Protein AF-A0A7N0U271-F1 (afdb_monomer_lite)

Radius of gyration: 27.3 Å; chains: 1; bounding box: 65×66×62 Å

Foldseek 3Di:
DPPVVVVVVVVVVVVVVVVVVVVCVVCVVVVPPPDDPDDDDDDDDDDDDDDDDDDDDDPDDPPPPPDPPPCLVPPQDLDLPDDAPDPCLVSRVQQNDKDFPDDPPDDDDDFWKGKIWGAGPNVRDIDMDIDQKDADVVQKDADPPPDDPVVCPPDDPVRHDIDGDPPRIDIGGGDPPPPPPPDD

InterPro domains:
  IPR007657 Glycosyltransferase 61 [PTHR48437] (6-182)

Secondary structure (DSSP, 8-state):
--HHHHHHHHHHHHHHHHHHHHHHHH-GGGSTTS-----------------------------PPPPP--GGGSPPP--TTPPTTSHHIIIIIT--EEEESS----SSTT-S-EEEEEEETTTTEEEEEEESEEE-GGGEE---S---HHHHTT--GGGTSPEE-TTSEEE-------------

pLDDT: mean 73.82, std 20.16, range [33.22, 96.56]

Organism: Kalanchoe fedtschenkoi (NCBI:txid63787)

Sequence (184 aa):
MKLSMLKIVVALLALNFISCFVYLSSHPDFHLFRHDRRLTADKQSPPETRRNSTPEVYIQHHVLKPWPILPSYLPWSQNPNVSLGTCEAYFGNGFTRRIDLLKSRGKGSGSGGWFMCHYSDTLRSSICEGGRVRMWPEKISMSSGGEKLREVIGRGEEVELPDFEPGAFDVDGGGEFKNNKLRS

Structure (mmCIF, N/CA/C/O backbone):
data_AF-A0A7N0U271-F1
#
_entry.id   AF-A0A7N0U271-F1
#
loop_
_atom_site.group_PDB
_atom_site.id
_atom_site.type_symbol
_atom_site.label_atom_id
_atom_site.label_alt_id
_atom_site.label_comp_id
_atom_site.label_asym_id
_atom_site.label_entity_id
_atom_site.label_seq_id
_atom_site.pdbx_PDB_ins_code
_atom_site.Cartn_x
_atom_site.Cartn_y
_atom_site.Cartn_z
_atom_site.occupancy
_atom_site.B_iso_or_equiv
_atom_site.auth_seq_id
_atom_site.auth_comp_id
_atom_site.auth_asym_id
_atom_site.auth_atom_id
_atom_site.pdbx_PDB_model_num
ATOM 1 N N . MET A 1 1 ? 14.169 44.755 -2.424 1.00 58.66 1 MET A N 1
ATOM 2 C CA . MET A 1 1 ? 14.493 44.190 -1.092 1.00 58.66 1 MET A CA 1
ATOM 3 C C . MET A 1 1 ? 15.582 45.058 -0.471 1.00 58.66 1 MET A C 1
ATOM 5 O O . MET A 1 1 ? 16.579 45.286 -1.143 1.00 58.66 1 MET A O 1
ATOM 9 N N . LYS A 1 2 ? 15.377 45.640 0.721 1.00 78.25 2 LYS A N 1
ATOM 10 C CA . LYS A 1 2 ? 16.355 46.570 1.327 1.00 78.25 2 LYS A CA 1
ATOM 11 C C . LYS A 1 2 ? 17.704 45.854 1.495 1.00 78.25 2 LYS A C 1
ATOM 13 O O . LYS A 1 2 ? 17.723 44.717 1.956 1.00 78.25 2 LYS A O 1
ATOM 18 N N . LEU A 1 3 ? 18.812 46.505 1.134 1.00 73.56 3 LEU A N 1
ATOM 19 C CA . LEU A 1 3 ? 20.171 45.935 1.168 1.00 73.56 3 LEU A CA 1
ATOM 20 C C . LEU A 1 3 ? 20.543 45.361 2.556 1.00 73.56 3 LEU A C 1
ATOM 22 O O . LEU A 1 3 ? 21.339 44.434 2.657 1.00 73.56 3 LEU A O 1
ATOM 26 N N . SER A 1 4 ? 19.919 45.873 3.622 1.00 78.50 4 SER A N 1
ATOM 27 C CA . SER A 1 4 ? 20.008 45.350 4.991 1.00 78.50 4 SER A CA 1
ATOM 28 C C . SER A 1 4 ? 19.386 43.960 5.161 1.00 78.50 4 SER A C 1
ATOM 30 O O . SER A 1 4 ? 19.980 43.110 5.813 1.00 78.50 4 SER A O 1
ATOM 32 N N . MET A 1 5 ? 18.238 43.690 4.536 1.00 82.94 5 MET A N 1
ATOM 33 C CA . MET A 1 5 ? 17.581 42.380 4.594 1.00 82.94 5 MET A CA 1
ATOM 34 C C . MET A 1 5 ? 18.383 41.319 3.843 1.00 82.94 5 MET A C 1
ATOM 36 O O . MET A 1 5 ? 18.498 40.196 4.316 1.00 82.94 5 MET A O 1
ATOM 40 N N . LEU A 1 6 ? 18.995 41.683 2.709 1.00 90.25 6 LEU A N 1
ATOM 41 C CA . LEU A 1 6 ? 19.870 40.769 1.971 1.00 90.25 6 LEU A CA 1
ATOM 42 C C . LEU A 1 6 ? 21.084 40.361 2.818 1.00 90.25 6 LEU A C 1
ATOM 44 O O . LEU A 1 6 ? 21.410 39.182 2.881 1.00 90.25 6 LEU A O 1
ATOM 48 N N . LYS A 1 7 ? 21.708 41.312 3.528 1.00 90.69 7 LYS A N 1
ATOM 49 C CA . LYS A 1 7 ? 22.821 41.028 4.450 1.00 90.69 7 LYS A CA 1
ATOM 50 C C . LYS A 1 7 ? 22.407 40.091 5.586 1.00 90.69 7 LYS A C 1
ATOM 52 O O . LYS A 1 7 ? 23.162 39.183 5.909 1.00 90.69 7 LYS A O 1
ATOM 57 N N . ILE A 1 8 ? 21.211 40.279 6.151 1.00 93.56 8 ILE A N 1
ATOM 58 C CA . ILE A 1 8 ? 20.677 39.405 7.208 1.00 93.56 8 ILE A CA 1
ATOM 59 C C . ILE A 1 8 ? 20.450 37.989 6.671 1.00 93.56 8 ILE A C 1
ATOM 61 O O . ILE A 1 8 ? 20.902 37.028 7.283 1.00 93.56 8 ILE A O 1
ATOM 65 N N . VAL A 1 9 ? 19.811 37.846 5.507 1.00 93.81 9 VAL A N 1
ATOM 66 C CA . VAL A 1 9 ? 19.563 36.531 4.895 1.00 93.81 9 VAL A CA 1
ATOM 67 C C . VAL A 1 9 ? 20.875 35.817 4.562 1.00 93.81 9 VAL A C 1
ATOM 69 O O . VAL A 1 9 ? 21.016 34.636 4.861 1.00 93.81 9 VAL A O 1
ATOM 72 N N . VAL A 1 10 ? 21.862 36.529 4.009 1.00 94.88 10 VAL A N 1
ATOM 73 C CA . VAL A 1 10 ? 23.190 35.964 3.712 1.00 94.88 10 VAL A CA 1
ATOM 74 C C . VAL A 1 10 ? 23.921 35.555 4.992 1.00 94.88 10 VAL A C 1
ATOM 76 O O . VAL A 1 10 ? 24.510 34.478 5.031 1.00 94.88 10 VAL A O 1
ATOM 79 N N . ALA A 1 11 ? 23.846 36.360 6.056 1.00 94.62 11 ALA A N 1
ATOM 80 C CA . ALA A 1 11 ? 24.441 36.020 7.346 1.00 94.62 11 ALA A CA 1
ATOM 81 C C . ALA A 1 11 ? 23.794 34.768 7.962 1.00 94.62 11 ALA A C 1
ATOM 83 O O . ALA A 1 11 ? 24.501 33.879 8.427 1.00 94.62 11 ALA A O 1
ATOM 84 N N . LEU A 1 12 ? 22.463 34.658 7.911 1.00 94.38 12 LEU A N 1
ATOM 85 C CA . LEU A 1 12 ? 21.739 33.479 8.391 1.00 94.38 12 LEU A CA 1
ATOM 86 C C . LEU A 1 12 ? 22.072 32.230 7.570 1.00 94.38 12 LEU A C 1
ATOM 88 O O . LEU A 1 12 ? 22.248 31.155 8.141 1.00 94.38 12 LEU A O 1
ATOM 92 N N . LEU A 1 13 ? 22.196 32.362 6.247 1.00 95.81 13 LEU A N 1
ATOM 93 C CA . LEU A 1 13 ? 22.600 31.264 5.373 1.00 95.81 13 LEU A CA 1
ATOM 94 C C . LEU A 1 13 ? 24.019 30.791 5.723 1.00 95.81 13 LEU A C 1
ATOM 96 O O . LEU A 1 13 ? 24.233 29.599 5.926 1.00 95.81 13 LEU A O 1
ATOM 100 N N . ALA A 1 14 ? 24.967 31.720 5.868 1.00 95.50 14 ALA A N 1
ATOM 101 C CA . ALA A 1 14 ? 26.347 31.408 6.233 1.00 95.50 14 ALA A CA 1
ATOM 102 C C . ALA A 1 14 ? 26.442 30.725 7.607 1.00 95.50 14 ALA A C 1
ATOM 104 O O . ALA A 1 14 ? 27.135 29.720 7.739 1.00 95.50 14 ALA A O 1
ATOM 105 N N . LEU A 1 15 ? 25.703 31.209 8.611 1.00 95.44 15 LEU A N 1
ATOM 106 C CA . LEU A 1 15 ? 25.662 30.593 9.941 1.00 95.44 15 LEU A CA 1
ATOM 107 C C . LEU A 1 15 ? 25.084 29.170 9.909 1.00 95.44 15 LEU A C 1
ATOM 109 O O . LEU A 1 15 ? 25.628 28.287 10.569 1.00 95.44 15 LEU A O 1
ATOM 113 N N . ASN A 1 16 ? 24.042 28.920 9.109 1.00 90.00 16 ASN A N 1
ATOM 114 C CA . ASN A 1 16 ? 23.502 27.570 8.917 1.00 90.00 16 ASN A CA 1
ATOM 115 C C . ASN A 1 16 ? 24.512 26.638 8.229 1.00 90.00 16 ASN A C 1
ATOM 117 O O . ASN A 1 16 ? 24.672 25.497 8.658 1.00 90.00 16 ASN A O 1
ATOM 121 N N . PHE A 1 17 ? 25.237 27.119 7.213 1.00 95.06 17 PHE A N 1
ATOM 122 C CA . PHE A 1 17 ? 26.296 26.339 6.562 1.00 95.06 17 PHE A CA 1
ATOM 123 C C . PHE A 1 17 ? 27.443 26.009 7.515 1.00 95.06 17 PHE A C 1
ATOM 125 O O . PHE A 1 17 ? 27.892 24.868 7.544 1.00 95.06 17 PHE A O 1
ATOM 132 N N . ILE A 1 18 ? 27.890 26.977 8.320 1.00 94.62 18 ILE A N 1
ATOM 133 C CA . ILE A 1 18 ? 28.943 26.761 9.320 1.00 94.62 18 ILE A CA 1
ATOM 134 C C . ILE A 1 18 ? 28.472 25.754 10.373 1.00 94.62 18 ILE A C 1
ATOM 136 O O . ILE A 1 18 ? 29.201 24.819 10.690 1.00 94.62 18 ILE A O 1
ATOM 140 N N . SER A 1 19 ? 27.243 25.898 10.878 1.00 89.88 19 SER A N 1
ATOM 141 C CA . SER A 1 19 ? 26.662 24.956 11.840 1.00 89.88 19 SER A CA 1
ATOM 142 C C . SER A 1 19 ? 26.579 23.535 11.269 1.00 89.88 19 SER A C 1
ATOM 144 O O . SER A 1 19 ? 26.990 22.584 11.932 1.00 89.88 19 SER A O 1
ATOM 146 N N . CYS A 1 20 ? 26.138 23.393 10.016 1.00 86.94 20 CYS A N 1
ATOM 147 C CA . CYS A 1 20 ? 26.079 22.109 9.321 1.00 86.94 20 CYS A CA 1
ATOM 148 C C . CYS A 1 20 ? 27.477 21.510 9.097 1.00 86.94 20 CYS A C 1
ATOM 150 O O . CYS A 1 20 ? 27.682 20.323 9.341 1.00 86.94 20 CYS A O 1
ATOM 152 N N . PHE A 1 21 ? 28.456 22.332 8.703 1.00 89.56 21 PHE A N 1
ATOM 153 C CA . PHE A 1 21 ? 29.841 21.906 8.509 1.00 89.56 21 PHE A CA 1
ATOM 154 C C . PHE A 1 21 ? 30.459 21.383 9.808 1.00 89.56 21 PHE A C 1
ATOM 156 O O . PHE A 1 21 ? 31.013 20.289 9.809 1.00 89.56 21 PHE A O 1
ATOM 163 N N . VAL A 1 22 ? 30.297 22.110 10.921 1.00 87.31 22 VAL A N 1
ATOM 164 C CA . VAL A 1 22 ? 30.782 21.684 12.245 1.00 87.31 22 VAL A CA 1
ATOM 165 C C . VAL A 1 22 ? 30.107 20.386 12.692 1.00 87.31 22 VAL A C 1
ATOM 167 O O . VAL A 1 22 ? 30.775 19.491 13.212 1.00 87.31 22 VAL A O 1
ATOM 170 N N . TYR A 1 23 ? 28.797 20.255 12.474 1.00 85.12 23 TYR A N 1
ATOM 171 C CA . TYR A 1 23 ? 28.057 19.035 12.793 1.00 85.12 23 TYR A CA 1
ATOM 172 C C . TYR A 1 23 ? 28.588 17.818 12.019 1.00 85.12 23 TYR A C 1
ATOM 174 O O . TYR A 1 23 ? 28.896 16.795 12.634 1.00 85.12 23 TYR A O 1
ATOM 182 N N . LEU A 1 24 ? 28.768 17.955 10.700 1.00 78.56 24 LEU A N 1
ATOM 183 C CA . LEU A 1 24 ? 29.293 16.908 9.816 1.00 78.56 24 LEU A CA 1
ATOM 184 C C . LEU A 1 24 ? 30.757 16.564 10.117 1.00 78.56 24 LEU A C 1
ATOM 186 O O . LEU A 1 24 ? 31.117 15.391 10.114 1.00 78.56 24 LEU A O 1
ATOM 190 N N . SER A 1 25 ? 31.604 17.550 10.428 1.00 76.44 25 SER A N 1
ATOM 191 C CA . SER A 1 25 ? 33.005 17.294 10.791 1.00 76.44 25 SER A CA 1
ATOM 192 C C . SER A 1 25 ? 33.158 16.626 12.160 1.00 76.44 25 SER A C 1
ATOM 194 O O . SER A 1 25 ? 34.140 15.928 12.389 1.00 76.44 25 SER A O 1
ATOM 196 N N . SER A 1 26 ? 32.199 16.836 13.068 1.00 76.31 26 SER A N 1
ATOM 197 C CA . SER A 1 26 ? 32.212 16.243 14.415 1.00 76.31 26 SER A CA 1
ATOM 198 C C . SER A 1 26 ? 31.606 14.833 14.452 1.00 76.31 26 SER A C 1
ATOM 200 O O . SER A 1 26 ? 31.770 14.134 15.446 1.00 76.31 26 SER A O 1
ATOM 202 N N . HIS A 1 27 ? 30.928 14.412 13.377 1.00 63.31 27 HIS A N 1
ATOM 203 C CA . HIS A 1 27 ? 30.350 13.075 13.205 1.00 63.31 27 HIS A CA 1
ATOM 204 C C . HIS A 1 27 ? 30.900 12.429 11.918 1.00 63.31 27 HIS A C 1
ATOM 206 O O . HIS A 1 27 ? 30.175 12.303 10.925 1.00 63.31 27 HIS A O 1
ATOM 212 N N . PRO A 1 28 ? 32.182 12.011 11.902 1.00 57.50 28 PRO A N 1
ATOM 213 C CA . PRO A 1 28 ? 32.815 11.407 10.726 1.00 57.50 28 PRO A CA 1
ATOM 214 C C . PRO A 1 28 ? 32.183 10.065 10.304 1.00 57.50 28 PRO A C 1
ATOM 216 O O . PRO A 1 28 ? 32.433 9.592 9.193 1.00 57.50 28 PRO A O 1
ATOM 219 N N . ASP A 1 29 ? 31.308 9.485 11.131 1.00 56.22 29 ASP A N 1
ATOM 220 C CA . ASP A 1 29 ? 30.628 8.209 10.873 1.00 56.22 29 ASP A CA 1
ATOM 221 C C . ASP A 1 29 ? 29.676 8.237 9.661 1.00 56.22 29 ASP A C 1
ATOM 223 O O . ASP A 1 29 ? 29.281 7.185 9.160 1.00 56.22 29 ASP A O 1
ATOM 227 N N . PHE A 1 30 ? 29.357 9.414 9.106 1.00 48.81 30 PHE A N 1
ATOM 228 C CA . PHE A 1 30 ? 28.595 9.514 7.853 1.00 48.81 30 PHE A CA 1
ATOM 229 C C . PHE A 1 30 ? 29.418 9.218 6.585 1.00 48.81 30 PHE A C 1
ATOM 231 O O . PHE A 1 30 ? 28.835 8.969 5.527 1.00 48.81 30 PHE A O 1
ATOM 238 N N . HIS A 1 31 ? 30.755 9.199 6.659 1.00 49.28 31 HIS A N 1
ATOM 239 C CA . HIS A 1 31 ? 31.618 8.933 5.498 1.00 49.28 31 HIS A CA 1
ATOM 240 C C . HIS A 1 31 ? 32.084 7.475 5.363 1.00 49.28 31 HIS A C 1
ATOM 242 O O . HIS A 1 31 ? 32.592 7.109 4.301 1.00 49.28 31 HIS A O 1
ATOM 248 N N . LEU A 1 32 ? 31.845 6.614 6.358 1.00 46.06 32 LEU A N 1
ATOM 249 C CA . LEU A 1 32 ? 32.218 5.194 6.284 1.00 46.06 32 LEU A CA 1
ATOM 250 C C . LEU A 1 32 ? 31.299 4.340 5.389 1.00 46.06 32 LEU A C 1
ATOM 252 O O . LEU A 1 32 ? 31.650 3.214 5.063 1.00 46.06 32 LEU A O 1
ATOM 256 N N . PHE A 1 33 ? 30.171 4.870 4.900 1.00 47.53 33 PHE A N 1
ATOM 257 C CA . PHE A 1 33 ? 29.235 4.105 4.058 1.00 47.53 33 PHE A CA 1
ATOM 258 C C . PHE A 1 33 ? 29.405 4.280 2.541 1.00 47.53 33 PHE A C 1
ATOM 260 O O . PHE A 1 33 ? 28.602 3.739 1.780 1.00 47.53 33 PHE A O 1
ATOM 267 N N . ARG A 1 34 ? 30.426 5.009 2.054 1.00 40.91 34 ARG A N 1
ATOM 268 C CA . ARG A 1 34 ? 30.583 5.246 0.600 1.00 40.91 34 ARG A CA 1
ATOM 269 C C . ARG A 1 34 ? 31.747 4.532 -0.087 1.00 40.91 34 ARG A C 1
ATOM 271 O O . ARG A 1 34 ? 31.792 4.548 -1.313 1.00 40.91 34 ARG A O 1
ATOM 278 N N . HIS A 1 35 ? 32.624 3.837 0.628 1.00 39.97 35 HIS A N 1
ATOM 279 C CA . HIS A 1 35 ? 33.680 3.049 -0.012 1.00 39.97 35 HIS A CA 1
ATOM 280 C C . HIS A 1 35 ? 34.017 1.786 0.777 1.00 39.97 35 HIS A C 1
ATOM 282 O O . HIS A 1 35 ? 35.042 1.729 1.436 1.00 39.97 35 HIS A O 1
ATOM 288 N N . ASP A 1 36 ? 33.204 0.742 0.618 1.00 37.03 36 ASP A N 1
ATOM 289 C CA . ASP A 1 36 ? 33.759 -0.611 0.655 1.00 37.03 36 ASP A CA 1
ATOM 290 C C . ASP A 1 36 ? 33.125 -1.483 -0.433 1.00 37.03 36 ASP A C 1
ATOM 292 O O . ASP A 1 36 ? 32.236 -2.311 -0.239 1.00 37.03 36 ASP A O 1
ATOM 296 N N . ARG A 1 37 ? 33.548 -1.203 -1.667 1.00 41.66 37 ARG A N 1
ATOM 297 C CA . ARG A 1 37 ? 33.373 -2.105 -2.799 1.00 41.66 37 ARG A CA 1
ATOM 298 C C . ARG A 1 37 ? 34.747 -2.727 -3.035 1.00 41.66 37 ARG A C 1
ATOM 300 O O . ARG A 1 37 ? 35.593 -2.080 -3.644 1.00 41.66 37 ARG A O 1
ATOM 307 N N . ARG A 1 38 ? 34.882 -3.989 -2.604 1.00 34.69 38 ARG A N 1
ATOM 308 C CA . ARG A 1 38 ? 36.045 -4.906 -2.650 1.00 34.69 38 ARG A CA 1
ATOM 309 C C . ARG A 1 38 ? 36.844 -4.956 -1.342 1.00 34.69 38 ARG A C 1
ATOM 311 O O . ARG A 1 38 ? 37.722 -4.131 -1.154 1.00 34.69 38 ARG A O 1
ATOM 318 N N . LEU A 1 39 ? 36.714 -6.067 -0.613 1.00 38.00 39 LEU A N 1
ATOM 319 C CA . LEU A 1 39 ? 37.746 -7.113 -0.564 1.00 38.00 39 LEU A CA 1
ATOM 320 C C . LEU A 1 39 ? 37.247 -8.361 0.192 1.00 38.00 39 LEU A C 1
ATOM 322 O O . LEU A 1 39 ? 36.647 -8.282 1.254 1.00 38.00 39 LEU A O 1
ATOM 326 N N . THR A 1 40 ? 37.546 -9.505 -0.427 1.00 33.97 40 THR A N 1
ATOM 327 C CA . THR A 1 40 ? 37.848 -10.812 0.177 1.00 33.97 40 THR A CA 1
ATOM 328 C C . THR A 1 40 ? 36.798 -11.526 1.023 1.00 33.97 40 THR A C 1
ATOM 330 O O . THR A 1 40 ? 36.587 -11.255 2.199 1.00 33.97 40 THR A O 1
ATOM 333 N N . ALA A 1 41 ? 36.289 -12.601 0.418 1.00 41.91 41 ALA A N 1
ATOM 334 C CA . ALA A 1 41 ? 36.122 -13.860 1.117 1.00 41.91 41 ALA A CA 1
ATOM 335 C C . ALA A 1 41 ? 37.363 -14.151 1.974 1.00 41.91 41 ALA A C 1
ATOM 337 O O . ALA A 1 41 ? 38.450 -14.298 1.421 1.00 41.91 41 ALA A O 1
ATOM 338 N N . ASP A 1 42 ? 37.188 -14.288 3.283 1.00 33.22 42 ASP A N 1
ATOM 339 C CA . ASP A 1 42 ? 37.931 -15.305 4.006 1.00 33.22 42 ASP A CA 1
ATOM 340 C C . ASP A 1 42 ? 37.137 -15.833 5.199 1.00 33.22 42 ASP A C 1
ATOM 342 O O . ASP A 1 42 ? 36.355 -15.141 5.852 1.00 33.22 42 ASP A O 1
ATOM 346 N N . LYS A 1 43 ? 37.313 -17.129 5.400 1.00 41.69 43 LYS A N 1
ATOM 347 C CA . LYS A 1 43 ? 36.742 -17.958 6.447 1.00 41.69 43 LYS A CA 1
ATOM 348 C C . LYS A 1 43 ? 37.353 -17.557 7.789 1.00 41.69 43 LYS A C 1
ATOM 350 O O . LYS A 1 43 ? 38.569 -17.494 7.865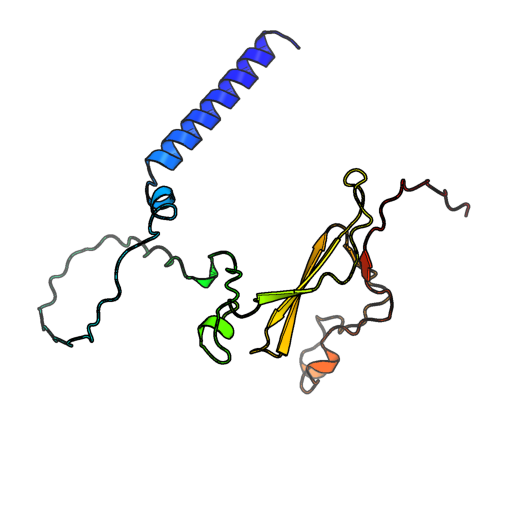 1.00 41.69 43 LYS A O 1
ATOM 355 N N . GLN A 1 44 ? 36.561 -17.495 8.862 1.00 34.72 44 GLN A N 1
ATOM 356 C CA . GLN A 1 44 ? 36.882 -18.235 10.094 1.00 34.72 44 GLN A CA 1
ATOM 357 C C . GLN A 1 44 ? 35.778 -18.158 11.156 1.00 34.72 44 GLN A C 1
ATOM 359 O O . GLN A 1 44 ? 35.262 -17.105 11.511 1.00 34.72 44 GLN A O 1
ATOM 364 N N . SER A 1 45 ? 35.445 -19.349 11.642 1.00 36.88 45 SER A N 1
ATOM 365 C CA . SER A 1 45 ? 34.687 -19.690 12.845 1.00 36.88 45 SER A CA 1
ATOM 366 C C . SER A 1 45 ? 35.242 -19.049 14.132 1.00 36.88 45 SER A C 1
ATOM 368 O O . SER A 1 45 ? 36.436 -18.748 14.189 1.00 36.88 45 SER A O 1
ATOM 370 N N . PRO A 1 46 ? 34.430 -18.922 15.200 1.00 39.75 46 PRO A N 1
ATOM 371 C CA . PRO A 1 46 ? 34.856 -18.326 16.466 1.00 39.75 46 PRO A CA 1
ATOM 372 C C . PRO A 1 46 ? 35.568 -19.345 17.372 1.00 39.75 46 PRO A C 1
ATOM 374 O O . PRO A 1 46 ? 35.192 -20.519 17.369 1.00 39.75 46 PRO A O 1
ATOM 377 N N . PRO A 1 47 ? 36.495 -18.913 18.245 1.00 41.12 47 PRO A N 1
ATOM 378 C CA . PRO A 1 47 ? 36.741 -19.612 19.491 1.00 41.12 47 PRO A CA 1
ATOM 379 C C . PRO A 1 47 ? 36.159 -18.817 20.663 1.00 41.12 47 PRO A C 1
ATOM 381 O O . PRO A 1 47 ? 36.521 -17.668 20.920 1.00 41.12 47 PRO A O 1
ATOM 384 N N . GLU A 1 48 ? 35.271 -19.472 21.409 1.00 43.31 48 GLU A N 1
ATOM 385 C CA . GLU A 1 48 ? 34.986 -19.126 22.796 1.00 43.31 48 GLU A CA 1
ATOM 386 C C . GLU A 1 48 ? 36.299 -19.121 23.588 1.00 43.31 48 GLU A C 1
ATOM 388 O O . GLU A 1 48 ? 37.046 -20.100 23.601 1.00 43.31 48 GLU A O 1
ATOM 393 N N . THR A 1 49 ? 36.595 -18.039 24.302 1.00 37.06 49 THR A N 1
ATOM 394 C CA . THR A 1 49 ? 37.556 -18.098 25.407 1.00 37.06 49 THR A CA 1
ATOM 395 C C . THR A 1 49 ? 37.053 -17.251 26.562 1.00 37.06 49 THR A C 1
ATOM 397 O O . THR A 1 49 ? 37.207 -16.034 26.621 1.00 37.06 49 THR A O 1
ATOM 400 N N . ARG A 1 50 ? 36.438 -17.968 27.499 1.00 41.78 50 ARG A N 1
ATOM 401 C CA . ARG A 1 50 ? 36.090 -17.575 28.861 1.00 41.78 50 ARG A CA 1
ATOM 402 C C . ARG A 1 50 ? 37.344 -17.047 29.573 1.00 41.78 50 ARG A C 1
ATOM 404 O O . ARG A 1 50 ? 38.274 -17.810 29.825 1.00 41.78 50 ARG A O 1
ATOM 411 N N . ARG A 1 51 ? 37.375 -15.759 29.922 1.00 37.50 51 ARG A N 1
ATOM 412 C CA . ARG A 1 51 ? 38.328 -15.210 30.899 1.00 37.50 51 ARG A CA 1
ATOM 413 C C . ARG A 1 51 ? 37.559 -14.595 32.059 1.00 37.50 51 ARG A C 1
ATOM 415 O O . ARG A 1 51 ? 36.811 -13.640 31.888 1.00 37.50 51 ARG A O 1
ATOM 422 N N . ASN A 1 52 ? 37.756 -15.198 33.226 1.00 39.78 52 ASN A N 1
ATOM 423 C CA . ASN A 1 52 ? 37.359 -14.660 34.516 1.00 39.78 52 ASN A CA 1
ATOM 424 C C . ASN A 1 52 ? 38.320 -13.520 34.865 1.00 39.78 52 ASN A C 1
ATOM 426 O O . ASN A 1 52 ? 39.524 -13.752 34.977 1.00 39.78 52 ASN A O 1
ATOM 430 N N . SER A 1 53 ? 37.795 -12.320 35.077 1.00 41.81 53 SER A N 1
ATO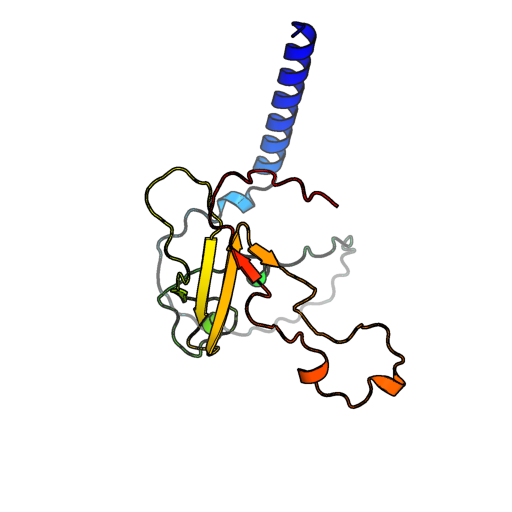M 431 C CA . SER A 1 53 ? 38.535 -11.221 35.693 1.00 41.81 53 SER A CA 1
ATOM 432 C C . SER A 1 53 ? 37.622 -10.483 36.669 1.00 41.81 53 SER A C 1
ATOM 434 O O . SER A 1 53 ? 36.461 -10.204 36.383 1.00 41.81 53 SER A O 1
ATOM 436 N N . THR A 1 54 ? 38.185 -10.284 37.854 1.00 37.94 54 THR A N 1
ATOM 437 C CA . THR A 1 54 ? 37.698 -9.646 39.082 1.00 37.94 54 THR A CA 1
ATOM 438 C C . THR A 1 54 ? 36.946 -8.322 38.882 1.00 37.94 54 THR A C 1
ATOM 440 O O . THR A 1 54 ? 37.247 -7.600 37.933 1.00 37.94 54 THR A O 1
ATOM 443 N N . PRO A 1 55 ? 36.014 -7.954 39.788 1.00 41.47 55 PRO A N 1
ATOM 444 C CA . PRO A 1 55 ? 35.237 -6.728 39.659 1.00 41.47 55 PRO A CA 1
ATOM 445 C C . PRO A 1 55 ? 36.063 -5.530 40.139 1.00 41.47 55 PRO A C 1
ATOM 447 O O . PRO A 1 55 ? 36.138 -5.240 41.332 1.00 41.47 55 PRO A O 1
ATOM 450 N N . GLU A 1 56 ? 36.696 -4.831 39.203 1.00 39.84 56 GLU A N 1
ATOM 451 C CA . GLU A 1 56 ? 37.204 -3.484 39.441 1.00 39.84 56 GLU A CA 1
ATOM 452 C C . GLU A 1 56 ? 36.005 -2.524 39.390 1.00 39.84 56 GLU A C 1
ATOM 454 O O . GLU A 1 56 ? 35.367 -2.348 38.350 1.00 39.84 56 GLU A O 1
ATOM 459 N N . VAL A 1 57 ? 35.632 -1.962 40.542 1.00 43.81 57 VAL A N 1
ATOM 460 C CA . VAL A 1 57 ? 34.530 -0.999 40.660 1.00 43.81 57 VAL A CA 1
ATOM 461 C C . VAL A 1 57 ? 35.002 0.335 40.086 1.00 43.81 57 VAL A C 1
ATOM 463 O O . VAL A 1 57 ? 35.494 1.205 40.799 1.00 43.81 57 VAL A O 1
ATOM 466 N N . TYR A 1 58 ? 34.863 0.487 38.772 1.00 42.56 58 TYR A N 1
ATOM 467 C CA . TYR A 1 58 ? 34.941 1.780 38.109 1.00 42.56 58 TYR A CA 1
ATOM 468 C C . TYR A 1 58 ? 33.586 2.476 38.247 1.00 42.56 58 TYR A C 1
ATOM 470 O O . TYR A 1 58 ? 32.567 1.982 37.762 1.00 42.56 58 TYR A O 1
ATOM 478 N N . ILE A 1 59 ? 33.570 3.636 38.908 1.00 47.53 59 ILE A N 1
ATOM 479 C CA . ILE A 1 59 ? 32.427 4.555 38.897 1.00 47.53 59 ILE A CA 1
ATOM 480 C C . ILE A 1 59 ? 32.309 5.096 37.470 1.00 47.53 59 ILE A C 1
ATOM 482 O O . ILE A 1 59 ? 32.944 6.077 37.088 1.00 47.53 59 ILE A O 1
ATOM 486 N N . GLN A 1 60 ? 31.545 4.386 36.647 1.00 50.91 60 GLN A N 1
ATOM 487 C CA . GLN A 1 60 ? 31.303 4.740 35.261 1.00 50.91 60 GLN A CA 1
ATOM 488 C C . GLN A 1 60 ? 30.083 5.660 35.232 1.00 50.91 60 GLN A C 1
ATOM 490 O O . GLN A 1 60 ? 28.956 5.232 35.476 1.00 50.91 60 GLN A O 1
ATOM 495 N N . HIS A 1 61 ? 30.321 6.946 34.970 1.00 54.81 61 HIS A N 1
ATOM 496 C CA . HIS A 1 61 ? 29.271 7.900 34.628 1.00 54.81 61 HIS A CA 1
ATOM 497 C C . HIS A 1 61 ? 28.339 7.246 33.602 1.00 54.81 61 HIS A C 1
ATOM 499 O O . HIS A 1 61 ? 28.813 6.770 32.570 1.00 54.81 61 HIS A O 1
ATOM 505 N N . HIS A 1 62 ? 27.040 7.177 33.912 1.00 55.25 62 HIS A N 1
ATOM 506 C CA . HIS A 1 62 ? 26.020 6.545 33.077 1.00 55.25 62 HIS A CA 1
ATOM 507 C C . HIS A 1 62 ? 25.844 7.309 31.758 1.00 55.25 62 HIS A C 1
ATOM 509 O O . HIS A 1 62 ? 24.874 8.033 31.552 1.00 55.25 62 HIS A O 1
ATOM 515 N N . VAL A 1 63 ? 26.790 7.134 30.840 1.00 66.62 63 VAL A N 1
ATOM 516 C CA . VAL A 1 63 ? 26.564 7.345 29.420 1.00 66.62 63 VAL A CA 1
ATOM 517 C C . VAL A 1 63 ? 25.610 6.232 29.019 1.00 66.62 63 VAL A C 1
ATOM 519 O O . VAL A 1 63 ? 26.000 5.068 28.915 1.00 66.62 63 VAL A O 1
ATOM 522 N N . LEU A 1 64 ? 24.326 6.574 28.895 1.00 71.62 64 LEU A N 1
ATOM 523 C CA . LEU A 1 6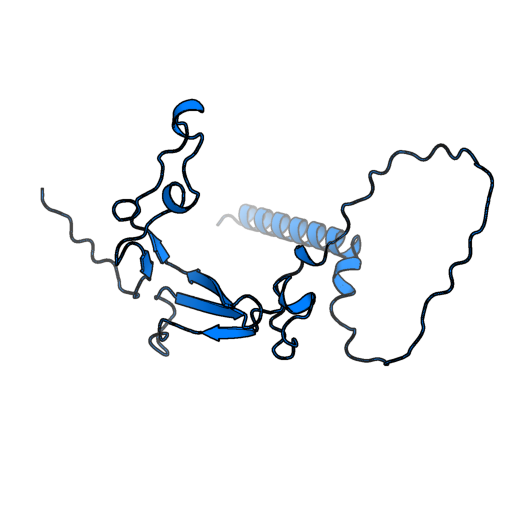4 ? 23.335 5.681 28.309 1.00 71.62 64 LEU A CA 1
ATOM 524 C C . LEU A 1 64 ? 23.913 5.179 26.986 1.00 71.62 64 LEU A C 1
ATOM 526 O O . LEU A 1 64 ? 24.327 5.987 26.151 1.00 71.62 64 LEU A O 1
ATOM 530 N N . LYS A 1 65 ? 23.989 3.854 26.813 1.00 69.44 65 LYS A N 1
ATOM 531 C CA . LYS A 1 65 ? 24.403 3.280 25.532 1.00 69.44 65 LYS A CA 1
ATOM 532 C C . LYS A 1 65 ? 23.503 3.889 24.450 1.00 69.44 65 LYS A C 1
ATOM 534 O O . LYS A 1 65 ? 22.281 3.777 24.587 1.00 69.44 65 LYS A O 1
ATOM 539 N N . PRO A 1 66 ? 24.063 4.529 23.409 1.00 70.56 66 PRO A N 1
ATOM 540 C CA . PRO A 1 66 ? 23.256 4.945 22.278 1.00 70.56 66 PRO A CA 1
ATOM 541 C C . PRO A 1 66 ? 22.570 3.710 21.700 1.00 70.56 66 PRO A C 1
ATOM 543 O O . PRO A 1 66 ? 23.121 2.603 21.739 1.00 70.56 66 PRO A O 1
ATOM 546 N N . TRP A 1 67 ? 21.351 3.896 21.196 1.00 65.19 67 TRP A N 1
ATOM 547 C CA . TRP A 1 67 ? 20.656 2.832 20.487 1.00 65.19 67 TRP A CA 1
ATOM 548 C C . TRP A 1 67 ? 21.576 2.304 19.383 1.00 65.19 67 TRP A C 1
ATOM 550 O O . TRP A 1 67 ? 22.127 3.112 18.627 1.00 65.19 67 TRP A O 1
ATOM 560 N N . PRO A 1 68 ? 21.792 0.980 19.292 1.00 71.62 68 PRO A N 1
ATOM 561 C CA . PRO A 1 68 ? 22.538 0.440 18.173 1.00 71.62 68 PRO A CA 1
ATOM 562 C C . PRO A 1 68 ? 21.824 0.850 16.886 1.00 71.62 68 PRO A C 1
ATOM 564 O O . PRO A 1 68 ? 20.592 0.832 16.820 1.00 71.62 68 PRO A O 1
ATOM 567 N N . ILE A 1 69 ? 22.595 1.210 15.861 1.00 65.81 69 ILE A N 1
ATOM 568 C CA . ILE A 1 69 ? 22.048 1.379 14.516 1.00 65.81 69 ILE A CA 1
ATOM 569 C C . ILE A 1 69 ? 21.654 -0.020 14.049 1.00 65.81 69 ILE A C 1
ATOM 571 O O . ILE A 1 69 ? 22.471 -0.787 13.543 1.00 65.81 69 ILE A O 1
ATOM 575 N N . LEU A 1 70 ? 20.406 -0.391 14.319 1.00 60.56 70 LEU A N 1
ATOM 576 C CA . LEU A 1 70 ? 19.841 -1.637 13.841 1.00 60.56 70 LEU A CA 1
ATOM 577 C C . LEU A 1 70 ? 19.731 -1.560 12.311 1.00 60.56 70 LEU A C 1
ATOM 579 O O . LEU A 1 70 ? 19.304 -0.527 11.789 1.00 60.56 70 LEU A O 1
ATOM 583 N N . PRO A 1 71 ? 20.040 -2.645 11.584 1.00 55.59 71 PRO A N 1
ATOM 584 C CA . PRO A 1 71 ? 19.835 -2.721 10.138 1.00 55.59 71 PRO A CA 1
ATOM 585 C C . PRO A 1 71 ? 18.403 -2.376 9.701 1.00 55.59 71 PRO A C 1
ATOM 587 O O . PRO A 1 71 ? 18.203 -1.951 8.572 1.00 55.59 71 PRO A O 1
ATOM 590 N N . SER A 1 72 ? 17.417 -2.494 10.600 1.00 55.91 72 SER A N 1
ATOM 591 C CA . SER A 1 72 ? 16.029 -2.075 10.375 1.00 55.91 72 SER A CA 1
ATOM 592 C C . SER A 1 72 ? 15.841 -0.564 10.179 1.00 55.91 72 SER A C 1
ATOM 594 O O . SER A 1 72 ? 14.797 -0.155 9.685 1.00 55.91 72 SER A O 1
ATOM 596 N N . TYR A 1 73 ? 16.805 0.271 10.584 1.00 59.38 73 TYR A N 1
ATOM 597 C CA . TYR A 1 73 ? 16.786 1.719 10.331 1.00 59.38 73 TYR A CA 1
ATOM 598 C C . TYR A 1 73 ? 17.408 2.100 8.986 1.00 59.38 73 TYR A C 1
ATOM 600 O O . TYR A 1 73 ? 17.291 3.250 8.562 1.00 59.38 73 TYR A O 1
ATOM 608 N N . LEU A 1 74 ? 18.094 1.165 8.327 1.00 62.78 74 LEU A N 1
ATOM 609 C CA . LEU A 1 74 ? 18.621 1.404 6.995 1.00 62.78 74 LEU A CA 1
ATOM 610 C C . LEU A 1 74 ? 17.484 1.259 5.974 1.00 62.78 74 LEU A C 1
ATOM 612 O O . LEU A 1 74 ? 16.607 0.411 6.150 1.00 62.78 74 LEU A O 1
ATOM 616 N N . PRO A 1 75 ? 17.478 2.071 4.903 1.00 62.03 75 PRO A N 1
ATOM 617 C CA . PRO A 1 75 ? 16.526 1.903 3.816 1.00 62.03 75 PRO A CA 1
ATOM 618 C C . PRO A 1 75 ? 16.565 0.467 3.292 1.00 62.03 75 PRO A C 1
ATOM 620 O O . PRO A 1 75 ? 17.647 -0.106 3.143 1.00 62.03 75 PRO A O 1
ATOM 623 N N . TRP A 1 76 ? 15.396 -0.091 2.973 1.00 64.75 76 TRP A N 1
ATOM 624 C CA . TRP A 1 76 ? 15.297 -1.394 2.323 1.00 64.75 76 TRP A CA 1
ATOM 625 C C . TRP A 1 76 ? 16.202 -1.432 1.088 1.00 64.75 76 TRP A C 1
ATOM 627 O O . TRP A 1 76 ? 16.079 -0.595 0.188 1.00 64.75 76 TRP A O 1
ATOM 637 N N . SER A 1 77 ? 17.128 -2.391 1.040 1.00 66.44 77 SER A N 1
ATOM 638 C CA . SER A 1 77 ? 17.997 -2.550 -0.120 1.00 66.44 77 SER A CA 1
ATOM 639 C C . SER A 1 77 ? 17.290 -3.414 -1.164 1.00 66.44 77 SER A C 1
ATOM 641 O O . SER A 1 77 ? 16.857 -4.531 -0.884 1.00 66.44 77 SER A O 1
ATOM 643 N N . GLN A 1 78 ? 17.152 -2.903 -2.388 1.00 71.00 78 GLN A N 1
ATOM 644 C CA . GLN A 1 78 ? 16.639 -3.692 -3.509 1.00 71.00 78 GLN A CA 1
ATOM 645 C C . GLN A 1 78 ? 17.766 -4.584 -4.036 1.00 71.00 78 GLN A C 1
ATOM 647 O O . GLN A 1 78 ? 18.415 -4.261 -5.031 1.00 71.00 78 GLN A O 1
ATOM 652 N N . ASN A 1 79 ? 18.049 -5.680 -3.332 1.00 75.50 79 ASN A N 1
ATOM 653 C CA . ASN A 1 79 ? 19.021 -6.671 -3.777 1.00 75.50 79 ASN A CA 1
ATOM 654 C C . ASN A 1 79 ? 18.311 -7.775 -4.582 1.00 75.50 79 ASN A C 1
ATOM 656 O O . ASN A 1 79 ? 17.697 -8.652 -3.982 1.00 75.50 79 ASN A O 1
ATOM 660 N N . PRO A 1 80 ? 18.409 -7.798 -5.925 1.00 78.56 80 PRO A N 1
ATOM 661 C CA . PRO A 1 80 ? 17.707 -8.789 -6.741 1.00 78.56 80 PRO A CA 1
ATOM 662 C C . PRO A 1 80 ? 18.216 -10.226 -6.549 1.00 78.56 80 PRO A C 1
ATOM 664 O O . PRO A 1 80 ? 17.563 -11.159 -7.000 1.00 78.56 80 PRO A O 1
ATOM 667 N N . ASN A 1 81 ? 19.363 -10.414 -5.889 1.00 83.62 81 ASN A N 1
ATOM 668 C CA . ASN A 1 81 ? 20.023 -11.711 -5.739 1.00 83.62 81 ASN A CA 1
ATOM 669 C C . ASN A 1 81 ? 19.746 -12.388 -4.387 1.00 83.62 81 ASN A C 1
ATOM 671 O O . ASN A 1 81 ? 20.466 -13.311 -4.009 1.00 83.62 81 ASN A O 1
ATOM 675 N N . VAL A 1 82 ? 18.743 -11.929 -3.636 1.00 85.81 82 VAL A N 1
ATOM 676 C CA . VAL A 1 82 ? 18.374 -12.551 -2.360 1.00 85.81 82 VAL A CA 1
ATOM 677 C C . VAL A 1 82 ? 17.738 -13.915 -2.621 1.00 85.81 82 VAL A C 1
ATOM 679 O O . VAL A 1 82 ? 16.747 -14.033 -3.343 1.00 85.81 82 VAL A O 1
ATOM 682 N N . SER A 1 83 ? 18.316 -14.961 -2.035 1.00 87.75 83 SER A N 1
ATOM 683 C CA . SER A 1 83 ? 17.800 -16.321 -2.163 1.00 87.75 83 SER A CA 1
ATOM 684 C C . SER A 1 83 ? 16.544 -16.531 -1.316 1.00 87.75 83 SER A C 1
ATOM 686 O O . SER A 1 83 ? 16.403 -15.999 -0.209 1.00 87.75 83 SER A O 1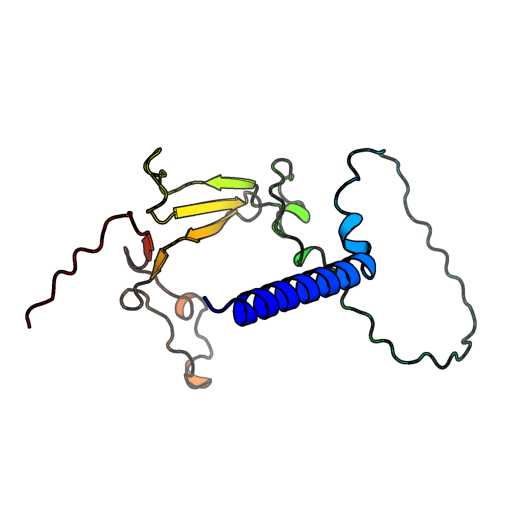
ATOM 688 N N . LEU A 1 84 ? 15.622 -17.333 -1.853 1.00 90.50 84 LEU A N 1
ATOM 689 C CA . LEU A 1 84 ? 14.335 -17.621 -1.225 1.00 90.50 84 LEU A CA 1
ATOM 690 C C . LEU A 1 84 ? 14.510 -18.296 0.138 1.00 90.50 84 LEU A C 1
ATOM 692 O O . LEU A 1 84 ? 15.321 -19.207 0.291 1.00 90.50 84 LEU A O 1
ATOM 696 N N . GLY A 1 85 ? 13.709 -17.866 1.114 1.00 88.00 85 GLY A N 1
ATOM 697 C CA . GLY A 1 85 ? 13.663 -18.488 2.439 1.00 88.00 85 GLY A CA 1
ATOM 698 C C . GLY A 1 85 ? 14.848 -18.168 3.355 1.00 88.00 85 GLY A C 1
ATOM 699 O O . GLY A 1 85 ? 14.977 -18.786 4.409 1.00 88.00 85 GLY A O 1
ATOM 700 N N . THR A 1 86 ? 15.706 -17.215 2.994 1.00 89.69 86 THR A N 1
ATOM 701 C CA . THR A 1 86 ? 16.770 -16.730 3.883 1.00 89.69 86 THR A CA 1
ATOM 702 C C . THR A 1 86 ? 16.254 -15.695 4.875 1.00 89.69 86 THR A C 1
ATOM 704 O O . THR A 1 86 ? 15.259 -15.016 4.619 1.00 89.69 86 THR A O 1
ATOM 707 N N . CYS A 1 87 ? 16.960 -15.522 5.999 1.00 87.50 87 CYS A N 1
ATOM 708 C CA . CYS A 1 87 ? 16.652 -14.464 6.966 1.00 87.50 87 CYS A CA 1
ATOM 709 C C . CYS A 1 87 ? 16.567 -13.090 6.281 1.00 87.50 87 CYS A C 1
ATOM 711 O O . CYS A 1 87 ? 15.632 -12.336 6.531 1.00 87.50 87 CYS A O 1
ATOM 713 N N . GLU A 1 88 ? 17.480 -12.789 5.354 1.00 85.94 88 GLU A N 1
ATOM 714 C CA . GLU A 1 88 ? 17.464 -11.532 4.595 1.00 85.94 88 GLU A CA 1
ATOM 715 C C . GLU A 1 88 ? 16.167 -11.343 3.794 1.00 85.94 88 GLU A C 1
ATOM 717 O O . GLU A 1 88 ? 15.607 -10.245 3.779 1.00 85.94 88 GLU A O 1
ATOM 722 N N . ALA A 1 89 ? 15.651 -12.413 3.179 1.00 87.12 89 ALA A N 1
ATOM 723 C CA . ALA A 1 89 ? 14.408 -12.375 2.416 1.00 87.12 89 ALA A CA 1
ATOM 724 C C . ALA A 1 89 ? 13.172 -12.103 3.292 1.00 87.12 89 ALA A C 1
ATOM 726 O O . ALA A 1 89 ? 12.263 -11.391 2.861 1.00 87.12 89 ALA A O 1
ATOM 727 N N . TYR A 1 90 ? 13.143 -12.645 4.516 1.00 87.31 90 TYR A N 1
ATOM 728 C CA . TYR A 1 90 ? 12.054 -12.435 5.478 1.00 87.31 90 TYR A CA 1
ATOM 729 C C . TYR A 1 90 ? 12.082 -11.040 6.099 1.00 87.31 90 TYR A C 1
ATOM 731 O O . TYR A 1 90 ? 11.045 -10.387 6.200 1.00 87.31 90 TYR A O 1
ATOM 739 N N . PHE A 1 91 ? 13.264 -10.546 6.466 1.00 83.94 91 PHE A N 1
ATOM 740 C CA . PHE A 1 91 ? 13.435 -9.230 7.084 1.00 83.94 91 PHE A CA 1
ATOM 741 C C . PHE A 1 91 ? 13.607 -8.131 6.026 1.00 83.94 91 PHE A C 1
ATOM 743 O O . PHE A 1 91 ? 14.498 -7.296 6.121 1.00 83.94 91 PHE A O 1
ATOM 750 N N . GLY A 1 92 ? 12.739 -8.184 5.007 1.00 74.31 92 GLY A N 1
ATOM 751 C CA . GLY A 1 92 ? 12.414 -7.156 4.014 1.00 74.31 92 GLY A CA 1
ATOM 752 C C . GLY A 1 92 ? 13.446 -6.798 2.940 1.00 74.31 92 GLY A C 1
ATOM 753 O O . GLY A 1 92 ? 13.139 -5.971 2.085 1.00 74.31 92 GLY A O 1
ATOM 754 N N . ASN A 1 93 ? 14.586 -7.491 2.849 1.00 84.44 93 ASN A N 1
ATOM 755 C CA . ASN A 1 93 ? 15.393 -7.464 1.615 1.00 84.44 93 ASN A CA 1
ATOM 756 C C . ASN A 1 93 ? 14.822 -8.389 0.518 1.00 84.44 93 ASN A C 1
ATOM 758 O O . ASN A 1 93 ? 15.343 -8.435 -0.592 1.00 84.44 93 ASN A O 1
ATOM 762 N N . GLY A 1 94 ? 13.733 -9.117 0.799 1.00 88.75 94 GLY A N 1
ATOM 763 C CA . GLY A 1 94 ? 13.065 -9.999 -0.163 1.00 88.75 94 GLY A CA 1
ATOM 764 C C . GLY A 1 94 ? 12.157 -9.299 -1.181 1.00 88.75 94 GLY A C 1
ATOM 765 O O . GLY A 1 94 ? 11.702 -9.950 -2.116 1.00 88.75 94 GLY A O 1
ATOM 766 N N . PHE A 1 95 ? 11.883 -7.999 -1.037 1.00 89.56 95 PHE A N 1
ATOM 767 C CA . PHE A 1 95 ? 11.003 -7.227 -1.927 1.00 89.56 95 PHE A CA 1
ATOM 768 C C . PHE A 1 95 ? 11.723 -6.778 -3.212 1.00 89.56 95 PHE A C 1
ATOM 770 O O . PHE A 1 95 ? 11.918 -5.593 -3.484 1.00 89.56 95 PHE A O 1
ATOM 777 N N . THR A 1 96 ? 12.150 -7.752 -4.011 1.00 86.81 96 THR A N 1
ATOM 778 C CA . THR A 1 96 ? 13.060 -7.547 -5.147 1.00 86.81 96 THR A CA 1
ATOM 779 C C . THR A 1 96 ? 12.341 -7.232 -6.454 1.00 86.81 96 THR A C 1
ATOM 781 O O . THR A 1 96 ? 12.884 -6.536 -7.316 1.00 86.81 96 THR A O 1
ATOM 784 N N . ARG A 1 97 ? 11.106 -7.719 -6.622 1.00 87.50 97 ARG A N 1
ATOM 785 C CA . ARG A 1 97 ? 10.380 -7.629 -7.890 1.00 87.50 97 ARG A CA 1
ATOM 786 C C . ARG A 1 97 ? 9.478 -6.403 -7.923 1.00 87.50 97 ARG A C 1
ATOM 788 O O . ARG A 1 97 ? 8.402 -6.405 -7.331 1.00 87.50 97 ARG A O 1
ATOM 795 N N . ARG A 1 98 ? 9.902 -5.373 -8.656 1.00 88.69 98 ARG A N 1
ATOM 796 C CA . ARG A 1 98 ? 9.095 -4.174 -8.916 1.00 88.69 98 ARG A CA 1
ATOM 797 C C . ARG A 1 98 ? 7.941 -4.481 -9.874 1.00 88.69 98 ARG A C 1
ATOM 799 O O . ARG A 1 98 ? 8.132 -5.114 -10.911 1.00 88.69 98 ARG A O 1
ATOM 806 N N . ILE A 1 99 ? 6.756 -3.988 -9.537 1.00 88.38 99 ILE A N 1
ATOM 807 C CA . ILE A 1 99 ? 5.521 -4.087 -10.310 1.00 88.38 99 ILE A CA 1
ATOM 808 C C . ILE A 1 99 ? 4.904 -2.687 -10.378 1.00 88.38 99 ILE A C 1
ATOM 810 O O . ILE A 1 99 ? 4.398 -2.171 -9.384 1.00 88.38 99 ILE A O 1
ATOM 814 N N . ASP A 1 100 ? 4.930 -2.073 -11.559 1.00 86.50 100 ASP A N 1
ATOM 815 C CA . ASP A 1 100 ? 4.237 -0.808 -11.810 1.00 86.50 100 ASP A CA 1
ATOM 816 C C . ASP A 1 100 ? 2.813 -1.107 -12.306 1.00 86.50 100 ASP A C 1
ATOM 818 O O . ASP A 1 100 ? 2.619 -1.528 -13.449 1.00 86.50 100 ASP A O 1
ATOM 822 N N . LEU A 1 101 ? 1.809 -0.918 -11.444 1.00 81.19 101 LEU A N 1
ATOM 823 C CA . LEU A 1 101 ? 0.401 -1.185 -11.785 1.00 81.19 101 LEU A CA 1
ATOM 824 C C . LEU A 1 101 ? -0.192 -0.105 -12.697 1.00 81.19 101 LEU A C 1
ATOM 826 O O . LEU A 1 101 ? -1.068 -0.381 -13.515 1.00 81.19 101 LEU A O 1
ATOM 830 N N . LEU A 1 102 ? 0.309 1.126 -12.580 1.00 78.06 102 LEU A N 1
ATOM 831 C CA . LEU A 1 102 ? -0.087 2.251 -13.416 1.00 78.06 102 LEU A CA 1
ATOM 832 C C . LEU A 1 102 ? 1.058 2.591 -14.367 1.00 78.06 102 LEU A C 1
ATOM 834 O O . LEU A 1 102 ? 2.152 2.962 -13.944 1.00 78.06 102 LEU A O 1
ATOM 838 N N . LYS A 1 103 ? 0.815 2.495 -15.679 1.00 68.25 103 LYS A N 1
ATOM 839 C CA . LYS A 1 103 ? 1.780 2.980 -16.671 1.00 68.25 103 LYS A CA 1
ATOM 840 C C . LYS A 1 103 ? 1.881 4.497 -16.538 1.00 68.25 103 LYS A C 1
ATOM 842 O O . LYS A 1 103 ? 0.906 5.195 -16.808 1.00 68.25 103 LYS A O 1
ATOM 847 N N . SER A 1 104 ? 3.062 4.996 -16.167 1.00 62.66 104 SER A N 1
ATOM 848 C CA . SER A 1 104 ? 3.370 6.428 -16.230 1.00 62.66 104 SER A CA 1
ATOM 849 C C . SER A 1 104 ? 3.057 6.929 -17.641 1.00 62.66 104 SER A C 1
ATOM 851 O O . SER A 1 104 ? 3.672 6.499 -18.622 1.00 62.66 104 SER A O 1
ATOM 853 N N . ARG A 1 105 ? 2.024 7.767 -17.767 1.00 58.31 105 ARG A N 1
ATOM 854 C CA . ARG A 1 105 ? 1.618 8.341 -19.052 1.00 58.31 105 ARG A CA 1
ATOM 855 C C . ARG A 1 105 ? 2.765 9.252 -19.502 1.00 58.31 105 ARG A C 1
ATOM 857 O O . ARG A 1 105 ? 3.157 10.164 -18.784 1.00 58.31 105 ARG A O 1
ATOM 864 N N . GLY A 1 106 ? 3.385 8.889 -20.623 1.00 51.50 106 GLY A N 1
ATOM 865 C CA . GLY A 1 106 ? 4.784 9.201 -20.915 1.00 51.50 106 GLY A CA 1
ATOM 866 C C . GLY A 1 106 ? 5.159 10.681 -21.034 1.00 51.50 106 GLY A C 1
ATOM 867 O O . GLY A 1 106 ? 4.312 11.527 -21.276 1.00 51.50 106 GLY A O 1
ATOM 868 N N . LYS A 1 107 ? 6.473 10.940 -20.911 1.00 49.81 107 LYS A N 1
ATOM 869 C CA . LYS A 1 107 ? 7.288 12.076 -21.419 1.00 49.81 107 LYS A CA 1
ATOM 870 C C . LYS A 1 107 ? 6.696 13.506 -21.421 1.00 49.81 107 LYS A C 1
ATOM 872 O O . LYS A 1 107 ? 7.248 14.377 -22.084 1.00 49.81 107 LYS A O 1
ATOM 877 N N . GLY A 1 108 ? 5.653 13.785 -20.649 1.00 52.09 108 GLY A N 1
ATOM 878 C CA . GLY A 1 108 ? 5.094 15.117 -20.441 1.00 52.09 108 GLY A CA 1
ATOM 879 C C . GLY A 1 108 ? 5.131 15.478 -18.962 1.00 52.09 108 GLY A C 1
ATOM 880 O O . GLY A 1 108 ? 4.388 14.911 -18.174 1.00 52.09 108 GLY A O 1
ATOM 881 N N . SER A 1 109 ? 6.039 16.384 -18.599 1.00 53.84 109 SER A N 1
ATOM 882 C CA . SER A 1 109 ? 6.064 17.204 -17.376 1.00 53.84 109 SER A CA 1
ATOM 883 C C . SER A 1 109 ? 5.115 16.795 -16.226 1.00 53.84 109 SER A C 1
ATOM 885 O O . SER A 1 109 ? 4.050 17.378 -16.044 1.00 53.84 109 SER A O 1
ATOM 887 N N . GLY A 1 110 ? 5.532 15.815 -15.418 1.00 58.66 110 GLY A N 1
ATOM 888 C CA . GLY A 1 110 ? 5.487 15.880 -13.948 1.00 58.66 110 GLY A CA 1
ATOM 889 C C . GLY A 1 110 ? 4.172 16.163 -13.208 1.00 58.66 110 GLY A C 1
ATOM 890 O O . GLY A 1 110 ? 4.251 16.666 -12.092 1.00 58.66 110 GLY A O 1
ATOM 891 N N . SER A 1 111 ? 2.990 15.868 -13.758 1.00 68.25 111 SER A N 1
ATOM 892 C CA . SER A 1 111 ? 1.723 16.275 -13.115 1.00 68.25 111 SER A CA 1
ATOM 893 C C . SER A 1 111 ? 0.763 15.135 -12.746 1.00 68.25 111 SER A C 1
ATOM 895 O O . SER A 1 111 ? -0.363 15.413 -12.353 1.00 68.25 111 SER A O 1
ATOM 897 N N . GLY A 1 112 ? 1.175 13.867 -12.800 1.00 79.31 112 GLY A N 1
ATOM 898 C CA . GLY A 1 112 ? 0.364 12.729 -12.336 1.00 79.31 112 GLY A CA 1
ATOM 899 C C . GLY A 1 112 ? 0.809 12.182 -10.977 1.00 79.31 112 GLY A C 1
ATOM 900 O O . GLY A 1 112 ? 1.951 12.375 -10.561 1.00 79.31 112 GLY A O 1
ATOM 901 N N . GLY A 1 113 ? -0.094 11.496 -10.288 1.00 85.81 113 GLY A N 1
ATOM 902 C CA . GLY A 1 113 ? 0.221 10.546 -9.231 1.00 85.81 113 GLY A CA 1
ATOM 903 C C . GLY A 1 113 ? 0.862 9.275 -9.782 1.00 85.81 113 GLY A C 1
ATOM 904 O O . GLY A 1 113 ? 0.862 9.015 -10.987 1.00 85.81 113 GLY A O 1
ATOM 905 N N . TRP A 1 114 ? 1.446 8.485 -8.892 1.00 87.62 114 TRP A N 1
ATOM 906 C CA . TRP A 1 114 ? 2.108 7.229 -9.229 1.00 87.62 114 TRP A CA 1
ATOM 907 C C . TRP A 1 114 ? 1.769 6.166 -8.193 1.00 87.62 114 TRP A C 1
ATOM 909 O O . TRP A 1 114 ? 1.459 6.491 -7.049 1.00 87.62 114 TRP A O 1
ATOM 919 N N . PHE A 1 115 ? 1.833 4.902 -8.601 1.00 88.81 115 PHE A N 1
ATOM 920 C CA . PHE A 1 115 ? 1.638 3.758 -7.719 1.00 88.81 115 PHE A CA 1
ATOM 921 C C . PHE A 1 115 ? 2.514 2.602 -8.192 1.00 88.81 115 PHE A C 1
ATOM 923 O O . PHE A 1 115 ? 2.466 2.218 -9.365 1.00 88.81 115 PHE A O 1
ATOM 930 N N . MET A 1 116 ? 3.330 2.078 -7.288 1.00 89.19 116 MET A N 1
ATOM 931 C CA . MET A 1 116 ? 4.337 1.059 -7.553 1.00 89.19 116 MET A CA 1
ATOM 932 C C . MET A 1 116 ? 4.359 0.076 -6.391 1.00 89.19 116 MET A C 1
ATOM 934 O O . MET A 1 116 ? 4.282 0.475 -5.235 1.00 89.19 116 MET A O 1
ATOM 938 N N . CYS A 1 117 ? 4.512 -1.206 -6.694 1.00 91.62 117 CYS A N 1
ATOM 939 C CA . CYS A 1 117 ? 4.652 -2.250 -5.694 1.00 91.62 117 CYS A CA 1
ATOM 940 C C . CYS A 1 117 ? 5.986 -2.971 -5.840 1.00 91.62 117 CYS A C 1
ATOM 942 O O . CYS A 1 117 ? 6.521 -3.111 -6.938 1.00 91.62 117 CYS A O 1
ATOM 944 N N . HIS A 1 118 ? 6.489 -3.486 -4.731 1.00 90.25 118 HIS A N 1
ATOM 945 C CA . HIS A 1 118 ? 7.575 -4.443 -4.677 1.00 90.25 118 HIS A CA 1
ATOM 946 C C . HIS A 1 118 ? 7.034 -5.742 -4.093 1.00 90.25 118 HIS A C 1
ATOM 948 O O . HIS A 1 118 ? 6.378 -5.724 -3.056 1.00 90.25 118 HIS A O 1
ATOM 954 N N . TYR A 1 119 ? 7.273 -6.860 -4.771 1.00 91.75 119 TYR A N 1
ATOM 955 C CA . TYR A 1 119 ? 6.798 -8.182 -4.374 1.00 91.75 119 TYR A CA 1
ATOM 956 C C . TYR A 1 119 ? 7.939 -9.029 -3.808 1.00 91.75 119 TYR A C 1
ATOM 958 O O . TYR A 1 119 ? 9.048 -9.012 -4.348 1.00 91.75 119 TYR A O 1
ATOM 966 N N . SER A 1 120 ? 7.639 -9.781 -2.748 1.00 91.38 120 SER A N 1
ATOM 967 C CA . SER A 1 120 ? 8.526 -10.773 -2.143 1.00 91.38 120 SER A CA 1
ATOM 968 C C . SER A 1 120 ? 8.002 -12.180 -2.400 1.00 91.38 120 SER A C 1
ATOM 970 O O . SER A 1 120 ? 6.939 -12.560 -1.912 1.00 91.38 120 SER A O 1
ATOM 972 N N . ASP A 1 121 ? 8.781 -12.985 -3.123 1.00 90.88 121 ASP A N 1
ATOM 973 C CA . ASP A 1 121 ? 8.477 -14.402 -3.347 1.00 90.88 121 ASP A CA 1
ATOM 974 C C . ASP A 1 121 ? 8.538 -15.224 -2.050 1.00 90.88 121 ASP A C 1
ATOM 976 O O . ASP A 1 121 ? 7.802 -16.199 -1.902 1.00 90.88 121 ASP A O 1
ATOM 980 N N . THR A 1 122 ? 9.374 -14.811 -1.088 1.00 92.44 122 THR A N 1
ATOM 981 C CA . THR A 1 122 ? 9.503 -15.501 0.206 1.00 92.44 122 THR A CA 1
ATOM 982 C C . THR A 1 122 ? 8.272 -15.283 1.084 1.00 92.44 122 THR A C 1
ATOM 984 O O . THR A 1 122 ? 7.759 -16.238 1.657 1.00 92.44 122 THR A O 1
ATOM 987 N N . LEU A 1 123 ? 7.766 -14.048 1.161 1.00 91.62 123 LEU A N 1
ATOM 988 C CA . LEU A 1 123 ? 6.592 -13.710 1.978 1.00 91.62 123 LEU A CA 1
ATOM 989 C C . LEU A 1 123 ? 5.263 -13.887 1.235 1.00 91.62 123 LEU A C 1
ATOM 991 O O . LEU A 1 123 ? 4.204 -13.822 1.853 1.00 91.62 123 LEU A O 1
ATOM 995 N N . ARG A 1 124 ? 5.311 -14.081 -0.089 1.00 93.31 124 ARG A N 1
ATOM 996 C CA . ARG A 1 124 ? 4.144 -14.069 -0.986 1.00 93.31 124 ARG A CA 1
ATOM 997 C C . ARG A 1 124 ? 3.276 -12.822 -0.812 1.00 93.31 124 ARG A C 1
ATOM 999 O O . ARG A 1 124 ? 2.053 -12.877 -0.908 1.00 93.31 124 ARG A O 1
ATOM 1006 N N . SER A 1 125 ? 3.923 -11.695 -0.548 1.00 92.12 125 SER A N 1
ATOM 1007 C CA . SER A 1 125 ? 3.270 -10.426 -0.252 1.00 92.12 125 SER A CA 1
ATOM 1008 C C . SER A 1 125 ? 3.922 -9.284 -1.021 1.00 92.12 125 SER A C 1
ATOM 1010 O O . SER A 1 125 ? 5.009 -9.425 -1.593 1.00 92.12 125 SER A O 1
ATOM 1012 N N . SER A 1 126 ? 3.230 -8.147 -1.053 1.00 91.56 126 SER A N 1
ATOM 1013 C CA . SER A 1 126 ? 3.688 -6.938 -1.734 1.00 91.56 126 SER A CA 1
ATOM 1014 C C . SER A 1 126 ? 3.682 -5.764 -0.769 1.00 91.56 126 SER A C 1
ATOM 1016 O O . SER A 1 126 ? 2.761 -5.639 0.033 1.00 91.56 126 SER A O 1
ATOM 1018 N N . ILE A 1 127 ? 4.660 -4.876 -0.900 1.00 89.88 127 ILE A N 1
ATOM 1019 C CA . ILE A 1 127 ? 4.619 -3.534 -0.318 1.00 89.88 127 ILE A CA 1
ATOM 1020 C C . ILE A 1 127 ? 4.425 -2.559 -1.467 1.00 89.88 127 ILE A C 1
ATOM 1022 O O . ILE A 1 127 ? 5.153 -2.623 -2.457 1.00 89.88 127 ILE A O 1
ATOM 1026 N N . CYS A 1 128 ? 3.440 -1.676 -1.349 1.00 89.94 128 CYS A N 1
ATOM 1027 C CA . CYS A 1 128 ? 3.140 -0.688 -2.372 1.00 89.94 128 CYS A CA 1
ATOM 1028 C C . CYS A 1 128 ? 3.335 0.723 -1.836 1.00 89.94 128 CYS A C 1
ATOM 1030 O O . CYS A 1 128 ? 2.953 1.038 -0.712 1.00 89.94 128 CYS A O 1
ATOM 1032 N N . GLU A 1 129 ? 3.897 1.572 -2.681 1.00 88.25 129 GLU A N 1
ATOM 1033 C CA . GLU A 1 129 ? 4.066 2.993 -2.450 1.00 88.25 129 GLU A CA 1
ATOM 1034 C C . GLU A 1 129 ? 3.355 3.760 -3.560 1.00 88.25 129 GLU A C 1
ATOM 1036 O O . GLU A 1 129 ? 3.254 3.308 -4.706 1.00 88.25 129 GLU A O 1
ATOM 1041 N N . GLY A 1 130 ? 2.865 4.947 -3.230 1.00 87.81 130 GLY A N 1
ATOM 1042 C CA . GLY A 1 130 ? 2.247 5.808 -4.216 1.00 87.81 130 GLY A CA 1
ATOM 1043 C C . GLY A 1 130 ? 2.305 7.270 -3.824 1.00 87.81 130 GLY A C 1
ATOM 1044 O O . GLY A 1 130 ? 2.237 7.629 -2.651 1.00 87.81 130 GLY A O 1
ATOM 1045 N N . GLY A 1 131 ? 2.417 8.125 -4.834 1.00 87.19 131 GLY A N 1
ATOM 1046 C CA . GLY A 1 131 ? 2.334 9.573 -4.698 1.00 87.19 131 GLY A CA 1
ATOM 1047 C C . GLY A 1 131 ? 1.022 10.089 -5.271 1.00 87.19 131 GLY A C 1
ATOM 1048 O O . GLY A 1 131 ? 0.582 9.624 -6.320 1.00 87.19 131 GLY A O 1
ATOM 1049 N N . ARG A 1 132 ? 0.419 11.083 -4.604 1.00 89.19 132 ARG A N 1
ATOM 1050 C CA . ARG A 1 132 ? -0.898 11.656 -4.962 1.00 89.19 132 ARG A CA 1
ATOM 1051 C C . ARG A 1 132 ? -1.994 10.588 -5.055 1.00 89.19 132 ARG A C 1
ATOM 1053 O O . ARG A 1 132 ? -2.801 10.574 -5.983 1.00 89.19 132 ARG A O 1
ATOM 1060 N N . VAL A 1 133 ? -1.990 9.697 -4.067 1.00 89.56 133 VAL A N 1
ATOM 1061 C CA . VAL A 1 133 ? -3.067 8.741 -3.820 1.00 89.56 133 VAL A CA 1
ATOM 1062 C C . VAL A 1 133 ? -4.116 9.429 -2.951 1.00 89.56 133 VAL A C 1
ATOM 1064 O O . VAL A 1 133 ? -3.782 10.029 -1.928 1.00 89.56 133 VAL A O 1
ATOM 1067 N N . ARG A 1 134 ? -5.379 9.365 -3.361 1.00 91.81 134 ARG A N 1
ATOM 1068 C CA . ARG A 1 134 ? -6.533 9.826 -2.594 1.00 91.81 134 ARG A CA 1
ATOM 1069 C C . ARG A 1 134 ? -7.270 8.613 -2.042 1.00 91.81 134 ARG A C 1
ATOM 1071 O O . ARG A 1 134 ? -7.572 7.688 -2.784 1.00 91.81 134 ARG A O 1
ATOM 1078 N N . MET A 1 135 ? -7.572 8.656 -0.752 1.00 93.56 135 MET A N 1
ATOM 1079 C CA . MET A 1 135 ? -8.417 7.683 -0.066 1.00 93.56 135 MET A CA 1
ATOM 1080 C C . MET A 1 135 ? -9.825 8.268 0.105 1.00 93.56 135 MET A C 1
ATOM 1082 O O . MET A 1 135 ? -9.957 9.461 0.393 1.00 93.56 135 MET A O 1
ATOM 1086 N N . TRP A 1 136 ? -10.852 7.437 -0.056 1.00 96.00 136 TRP A N 1
ATOM 1087 C CA . TRP A 1 136 ? -12.264 7.766 0.152 1.00 96.00 136 TRP A CA 1
ATOM 1088 C C . TRP A 1 136 ? -12.796 7.005 1.373 1.00 96.00 136 TRP A C 1
ATOM 1090 O O . TRP A 1 136 ? -13.151 5.834 1.240 1.00 96.00 136 TRP A O 1
ATOM 1100 N N . PRO A 1 137 ? -12.823 7.626 2.569 1.00 94.19 137 PRO A N 1
ATOM 1101 C CA . PRO A 1 137 ? -13.212 6.952 3.809 1.00 94.19 137 PRO A CA 1
ATOM 1102 C C . PRO A 1 137 ? -14.617 6.351 3.770 1.00 94.19 137 PRO A C 1
ATOM 1104 O O . PRO A 1 137 ? -14.863 5.329 4.389 1.00 94.19 137 PRO A O 1
ATOM 1107 N N . GLU A 1 138 ? -15.533 6.951 3.014 1.00 95.88 138 GLU A N 1
ATOM 1108 C CA . GLU A 1 138 ? -16.904 6.467 2.854 1.00 95.88 138 GLU A CA 1
ATOM 1109 C C . GLU A 1 138 ? -17.014 5.113 2.133 1.00 95.88 138 GLU A C 1
ATOM 1111 O O . GLU A 1 138 ? -18.076 4.502 2.158 1.00 95.88 138 GLU A O 1
ATOM 1116 N N . LYS A 1 139 ? -15.925 4.647 1.512 1.00 96.56 139 LYS A N 1
ATOM 1117 C CA . LYS A 1 139 ? -15.800 3.339 0.847 1.00 96.56 139 LYS A CA 1
ATOM 1118 C C . LYS A 1 139 ? -14.922 2.358 1.628 1.00 96.56 139 LYS A C 1
ATOM 1120 O O . LYS A 1 139 ? -14.478 1.346 1.084 1.00 96.56 139 LYS A O 1
ATOM 1125 N N . ILE A 1 140 ? -14.589 2.703 2.868 1.00 94.75 140 ILE A N 1
ATOM 1126 C CA . ILE A 1 140 ? -13.756 1.896 3.751 1.00 94.75 140 ILE A CA 1
ATOM 1127 C C . ILE A 1 140 ? -14.575 1.626 4.996 1.00 94.75 140 ILE A C 1
ATOM 1129 O O . ILE A 1 140 ? -14.912 2.545 5.742 1.00 94.75 140 ILE A O 1
ATOM 1133 N N . SER A 1 141 ? -14.890 0.358 5.223 1.00 93.06 141 SER A N 1
ATOM 1134 C CA . SER A 1 141 ? -15.565 -0.059 6.444 1.00 93.06 141 SER A CA 1
ATOM 1135 C C . SER A 1 141 ? -14.550 -0.696 7.385 1.00 93.06 141 SER A C 1
ATOM 1137 O O . SER A 1 141 ? -13.653 -1.412 6.957 1.00 93.06 141 SER A O 1
ATOM 1139 N N . MET A 1 142 ? -14.631 -0.373 8.670 1.00 90.56 142 MET A N 1
ATOM 1140 C CA . MET A 1 142 ? -13.779 -0.943 9.712 1.00 90.56 142 MET A CA 1
ATOM 1141 C C . MET A 1 142 ? -14.479 -0.817 11.060 1.00 90.56 142 MET A C 1
ATOM 1143 O O . MET A 1 142 ? -15.462 -0.080 11.193 1.00 90.56 142 MET A O 1
ATOM 1147 N N . SER A 1 143 ? -13.957 -1.506 12.073 1.00 88.25 143 SER A N 1
ATOM 1148 C CA . SER A 1 143 ? -14.379 -1.269 13.454 1.00 88.25 143 SER A CA 1
ATOM 1149 C C . SER A 1 143 ? -14.182 0.204 13.837 1.00 88.25 143 SER A C 1
ATOM 1151 O O . SER A 1 143 ? -13.193 0.826 13.451 1.00 88.25 143 SER A O 1
ATOM 1153 N N . SER A 1 144 ? -15.113 0.784 14.599 1.00 86.38 144 SER A N 1
ATOM 1154 C CA . SER A 1 144 ? -15.007 2.191 15.007 1.00 86.38 144 SER A CA 1
ATOM 1155 C C . SER A 1 144 ? -13.854 2.439 15.984 1.00 86.38 144 SER A C 1
ATOM 1157 O O . SER A 1 144 ? -13.404 3.575 16.133 1.00 86.38 144 SER A O 1
ATOM 1159 N N . GLY A 1 145 ? -13.396 1.388 16.672 1.00 88.00 145 GLY A N 1
ATOM 1160 C CA . GLY A 1 145 ? -12.503 1.503 17.817 1.00 88.00 145 GLY A CA 1
ATOM 1161 C C . GLY A 1 145 ? -13.189 2.168 19.017 1.00 88.00 145 GLY A C 1
ATOM 1162 O O . GLY A 1 145 ? -14.250 2.783 18.908 1.00 88.00 145 GLY A O 1
ATOM 1163 N N . GLY A 1 146 ? -12.601 2.014 20.205 1.00 89.62 146 GLY A N 1
ATOM 1164 C CA . GLY A 1 146 ? -13.136 2.610 21.441 1.00 89.62 146 GLY A CA 1
ATOM 1165 C C . GLY A 1 146 ? -14.399 1.939 22.002 1.00 89.62 146 GLY A C 1
ATOM 1166 O O . GLY A 1 146 ? -15.014 2.468 22.928 1.00 89.62 146 GLY A O 1
ATOM 1167 N N . GLU A 1 147 ? -14.776 0.781 21.464 1.00 91.50 147 GLU A N 1
ATOM 1168 C CA . GLU A 1 147 ? -15.873 -0.060 21.948 1.00 91.50 147 GLU A CA 1
ATOM 1169 C C . GLU A 1 147 ? -15.554 -0.630 23.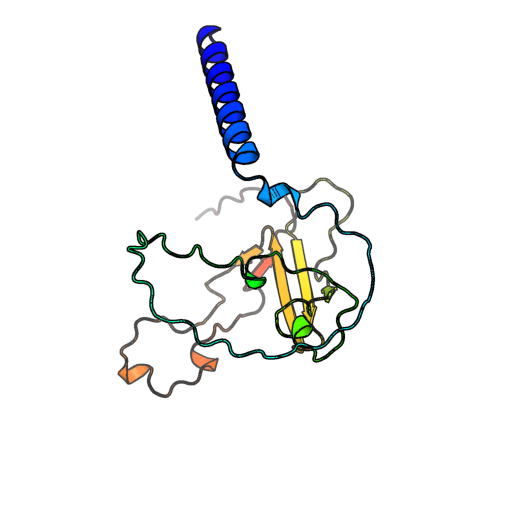346 1.00 91.50 147 GLU A C 1
ATOM 1171 O O . GLU A 1 147 ? -14.393 -0.696 23.771 1.00 91.50 147 GLU A O 1
ATOM 1176 N N . LYS A 1 148 ? -16.573 -1.046 24.112 1.00 93.69 148 LYS A N 1
ATOM 1177 C CA . LYS A 1 148 ? -16.316 -1.611 25.446 1.00 93.69 148 LYS A CA 1
ATOM 1178 C C . LYS A 1 148 ? -15.597 -2.948 25.301 1.00 93.69 148 LYS A C 1
ATOM 1180 O O . LYS A 1 148 ? -15.970 -3.768 24.474 1.00 93.69 148 LYS A O 1
ATOM 1185 N N . LEU A 1 149 ? -14.657 -3.238 26.206 1.00 89.69 149 LEU A N 1
ATOM 1186 C CA . LEU A 1 149 ? -13.864 -4.478 26.167 1.00 89.69 149 LEU A CA 1
ATOM 1187 C C . LEU A 1 149 ? -14.725 -5.752 26.019 1.00 89.69 149 LEU A C 1
ATOM 1189 O O . LEU A 1 149 ? -14.357 -6.688 25.323 1.00 89.69 149 LEU A O 1
ATOM 1193 N N . ARG A 1 150 ? -15.900 -5.778 26.653 1.00 91.69 150 ARG A N 1
ATOM 1194 C CA . ARG A 1 150 ? -16.826 -6.922 26.617 1.00 91.69 150 ARG A CA 1
ATOM 1195 C C . ARG A 1 150 ? -17.436 -7.172 25.232 1.00 91.69 150 ARG A C 1
ATOM 1197 O O . ARG A 1 150 ? -17.858 -8.288 24.974 1.00 91.69 150 ARG A O 1
ATOM 1204 N N . GLU A 1 151 ? -17.510 -6.143 24.393 1.00 88.88 151 GLU A N 1
ATOM 1205 C CA . GLU A 1 151 ? -18.086 -6.174 23.042 1.00 88.88 151 GLU A CA 1
ATOM 1206 C C . GLU A 1 151 ? -17.040 -6.580 21.987 1.00 88.88 151 GLU A C 1
ATOM 1208 O O . GLU A 1 151 ? -17.404 -7.063 20.919 1.00 88.88 151 GLU A O 1
ATOM 1213 N N . VAL A 1 152 ? -15.746 -6.436 22.302 1.00 89.75 152 VAL A N 1
ATOM 1214 C CA . VAL A 1 152 ? -14.634 -6.804 21.404 1.00 89.75 152 VAL A CA 1
ATOM 1215 C C . VAL A 1 152 ? -14.021 -8.171 21.720 1.00 89.75 152 VAL A C 1
ATOM 1217 O O . VAL A 1 152 ? -13.425 -8.795 20.846 1.00 89.75 152 VAL A O 1
ATOM 1220 N N . ILE A 1 153 ? -14.183 -8.683 22.949 1.00 89.75 153 ILE A N 1
ATOM 1221 C CA . ILE A 1 153 ? -13.673 -10.012 23.320 1.00 89.75 153 ILE A CA 1
ATOM 1222 C C . ILE A 1 153 ? -14.330 -11.088 22.446 1.00 89.75 153 ILE A C 1
ATOM 1224 O O . ILE A 1 153 ? -15.541 -11.291 22.491 1.00 89.75 153 ILE A O 1
ATOM 1228 N N . GLY A 1 154 ? -13.498 -11.825 21.708 1.00 89.50 154 GLY A N 1
ATOM 1229 C CA . GLY A 1 154 ? -13.924 -12.949 20.875 1.00 89.50 154 GLY A CA 1
ATOM 1230 C C . GLY A 1 154 ? -14.256 -12.587 19.427 1.00 89.50 154 GLY A C 1
ATOM 1231 O O . GLY A 1 154 ? -14.656 -13.478 18.680 1.00 89.50 154 GLY A O 1
ATOM 1232 N N . ARG A 1 155 ? -14.077 -11.326 19.009 1.00 88.38 155 ARG A N 1
ATOM 1233 C CA . ARG A 1 155 ? -14.086 -10.969 17.585 1.00 88.38 155 ARG A CA 1
ATOM 1234 C C . ARG A 1 155 ? -12.834 -11.505 16.890 1.00 88.38 155 ARG A C 1
ATOM 1236 O O . ARG A 1 155 ? -11.757 -11.541 17.482 1.00 88.38 155 ARG A O 1
ATOM 1243 N N . GLY A 1 156 ? -13.004 -11.940 15.645 1.00 89.50 156 GLY A N 1
ATOM 1244 C CA . GLY A 1 156 ? -11.891 -12.294 14.772 1.00 89.50 156 GLY A CA 1
ATOM 1245 C C . GLY A 1 156 ? -11.204 -11.050 14.209 1.00 89.50 156 GLY A C 1
ATOM 1246 O O . GLY A 1 156 ? -11.824 -9.990 14.078 1.00 89.50 156 GLY A O 1
ATOM 1247 N N . GLU A 1 157 ? -9.922 -11.190 13.875 1.00 87.06 157 GLU A N 1
ATOM 1248 C CA . GLU A 1 157 ? -9.086 -10.124 13.305 1.00 87.06 157 GLU A CA 1
ATOM 1249 C C . GLU A 1 157 ? -9.681 -9.580 11.996 1.00 87.06 157 GLU A C 1
ATOM 1251 O O . GLU A 1 157 ? -9.655 -8.379 11.741 1.00 87.06 157 GLU A O 1
ATOM 1256 N N . GLU A 1 158 ? -10.317 -10.440 11.200 1.00 86.88 158 GLU A N 1
ATOM 1257 C CA . GLU A 1 158 ? -10.969 -10.082 9.941 1.00 86.88 158 GLU A CA 1
ATOM 1258 C C . GLU A 1 158 ? -12.102 -9.060 10.095 1.00 86.88 158 GLU A C 1
ATOM 1260 O O . GLU A 1 158 ? -12.392 -8.329 9.154 1.00 86.88 158 GLU A O 1
ATOM 1265 N N . VAL A 1 159 ? -12.733 -8.989 11.273 1.00 85.88 159 VAL A N 1
ATOM 1266 C CA . VAL A 1 159 ? -13.808 -8.026 11.575 1.00 85.88 159 VAL A CA 1
ATOM 1267 C C . VAL A 1 159 ? -13.235 -6.694 12.073 1.00 85.88 159 VAL A C 1
ATOM 1269 O O . VAL A 1 159 ? -13.943 -5.691 12.161 1.00 85.88 159 VAL A O 1
ATOM 1272 N N . GLU A 1 160 ? -11.969 -6.671 12.481 1.00 86.56 160 GLU A N 1
ATOM 1273 C CA . GLU A 1 160 ? -11.285 -5.460 12.940 1.00 86.56 160 GLU A CA 1
ATOM 1274 C C . GLU A 1 160 ? -10.526 -4.768 11.807 1.00 86.56 160 GLU A C 1
ATOM 1276 O O . GLU A 1 160 ? -10.427 -3.536 11.798 1.00 86.56 160 GLU A O 1
ATOM 1281 N N . LEU A 1 161 ? -10.032 -5.547 10.841 1.00 90.75 161 LEU A N 1
ATOM 1282 C CA . LEU A 1 161 ? -9.331 -5.040 9.671 1.00 90.75 161 LEU A CA 1
ATOM 1283 C C . LEU A 1 161 ? -10.267 -4.255 8.731 1.00 90.75 161 LEU A C 1
ATOM 1285 O O . LEU A 1 161 ? -11.452 -4.569 8.622 1.00 90.75 161 LEU A O 1
ATOM 1289 N N . PRO A 1 162 ? -9.745 -3.229 8.034 1.00 92.50 162 PRO A N 1
ATOM 1290 C CA . PRO A 1 162 ? -10.523 -2.507 7.044 1.00 92.50 162 PRO A CA 1
ATOM 1291 C C . PRO A 1 162 ? -10.918 -3.386 5.858 1.00 92.50 162 PRO A C 1
ATOM 1293 O O . PRO A 1 162 ? -10.065 -4.046 5.261 1.00 92.50 162 PRO A O 1
ATOM 1296 N N . ASP A 1 163 ? -12.184 -3.291 5.466 1.00 94.12 163 ASP A N 1
ATOM 1297 C CA . ASP A 1 163 ? -12.688 -3.768 4.184 1.00 94.12 163 ASP A CA 1
ATOM 1298 C C . ASP A 1 163 ? -12.791 -2.596 3.197 1.00 94.12 163 ASP A C 1
ATOM 1300 O O . ASP A 1 163 ? -13.279 -1.509 3.532 1.00 94.12 163 ASP A O 1
ATOM 1304 N N . PHE A 1 164 ? -12.292 -2.812 1.982 1.00 94.62 164 PHE A N 1
ATOM 1305 C CA . PHE A 1 164 ? -12.100 -1.775 0.973 1.00 94.62 164 PHE A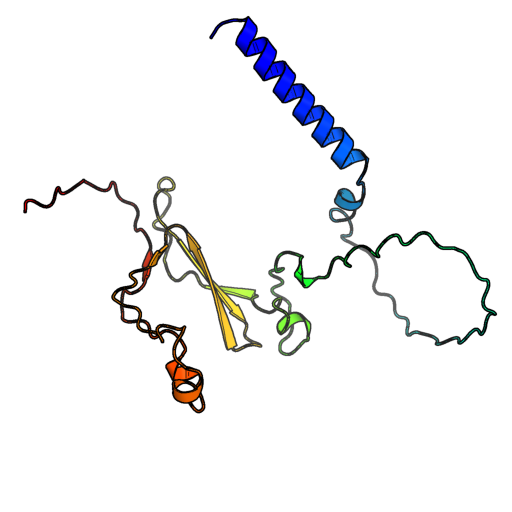 CA 1
ATOM 1306 C C . PHE A 1 164 ? -12.984 -2.040 -0.241 1.00 94.62 164 PHE A C 1
ATOM 1308 O O . PHE A 1 164 ? -12.738 -2.963 -1.022 1.00 94.62 164 PHE A O 1
ATOM 1315 N N . GLU A 1 165 ? -13.967 -1.173 -0.467 1.00 96.56 165 GLU A N 1
ATOM 1316 C CA . GLU A 1 165 ? -14.792 -1.259 -1.666 1.00 96.56 165 GLU A CA 1
ATOM 1317 C C . GLU A 1 165 ? -14.023 -0.803 -2.924 1.00 96.56 165 GLU A C 1
ATOM 1319 O O . GLU A 1 165 ? -13.094 0.017 -2.852 1.00 96.56 165 GLU A O 1
ATOM 1324 N N . PRO A 1 166 ? -14.413 -1.271 -4.126 1.00 94.12 166 PRO A N 1
ATOM 1325 C CA . PRO A 1 166 ? -13.834 -0.791 -5.374 1.00 94.12 166 PRO A CA 1
ATOM 1326 C C . PRO A 1 166 ? -13.864 0.742 -5.502 1.00 94.12 166 PRO A C 1
ATOM 1328 O O . PRO A 1 166 ? -14.907 1.397 -5.432 1.00 94.12 166 PRO A O 1
ATOM 1331 N N . GLY A 1 167 ? -12.687 1.329 -5.731 1.00 92.62 167 GLY A N 1
ATOM 1332 C CA . GLY A 1 167 ? -12.515 2.780 -5.805 1.00 92.62 167 GLY A CA 1
ATOM 1333 C C . GLY A 1 167 ? -12.442 3.479 -4.444 1.00 92.62 167 GLY A C 1
ATOM 1334 O O . GLY A 1 167 ? -12.660 4.688 -4.394 1.00 92.62 167 GLY A O 1
ATOM 1335 N N . ALA A 1 168 ? -12.155 2.753 -3.354 1.00 95.69 168 ALA A N 1
ATOM 1336 C CA . ALA A 1 168 ? -11.732 3.332 -2.073 1.00 95.69 168 ALA A CA 1
ATOM 1337 C C . ALA A 1 168 ? -10.414 4.119 -2.184 1.00 95.69 168 ALA A C 1
ATOM 1339 O O . ALA A 1 168 ? -10.161 5.029 -1.394 1.00 95.69 168 ALA A O 1
ATOM 1340 N N . PHE A 1 169 ? -9.598 3.807 -3.194 1.00 92.25 169 PHE A N 1
ATOM 1341 C CA . PHE A 1 169 ? -8.368 4.518 -3.519 1.00 92.25 169 PHE A CA 1
ATOM 1342 C C . PHE A 1 169 ? -8.355 4.951 -4.979 1.00 92.25 169 PHE A C 1
ATOM 1344 O O . PHE A 1 169 ? -8.622 4.143 -5.867 1.00 92.25 169 PHE A O 1
ATOM 1351 N N . ASP A 1 170 ? -7.950 6.196 -5.208 1.00 91.12 170 ASP A N 1
ATOM 1352 C CA . ASP A 1 170 ? -7.697 6.758 -6.529 1.00 91.12 170 ASP A CA 1
ATOM 1353 C C . ASP A 1 170 ? -6.272 7.302 -6.606 1.00 91.12 170 ASP A C 1
ATOM 1355 O O . ASP A 1 170 ? -5.721 7.807 -5.628 1.00 91.12 170 ASP A O 1
ATOM 1359 N N . VAL A 1 171 ? -5.679 7.251 -7.795 1.00 88.94 171 VAL A N 1
ATOM 1360 C CA . VAL A 1 171 ? -4.392 7.893 -8.076 1.00 88.94 171 VAL A CA 1
ATOM 1361 C C . VAL A 1 171 ? -4.644 9.045 -9.027 1.00 88.94 171 VAL A C 1
ATOM 1363 O O . VAL A 1 171 ? -5.280 8.870 -10.066 1.00 88.94 171 VAL A O 1
ATOM 1366 N N . ASP A 1 172 ? -4.157 10.229 -8.666 1.00 86.44 172 ASP A N 1
ATOM 1367 C CA . ASP A 1 172 ? -4.361 11.436 -9.457 1.00 86.44 172 ASP A CA 1
ATOM 1368 C C . ASP A 1 172 ? -3.828 11.248 -10.888 1.00 86.44 172 ASP A C 1
ATOM 1370 O O . ASP A 1 172 ? -2.635 11.052 -11.105 1.00 86.44 172 ASP A O 1
ATOM 1374 N N . GLY A 1 173 ? -4.708 11.290 -11.888 1.00 78.31 173 GLY A N 1
ATOM 1375 C CA . GLY A 1 173 ? -4.331 11.079 -13.288 1.00 78.31 173 GLY A CA 1
ATOM 1376 C C . GLY A 1 173 ? -3.559 12.244 -13.916 1.00 78.31 173 GLY A C 1
ATOM 1377 O O . GLY A 1 173 ? -3.056 12.096 -15.029 1.00 78.31 173 GLY A O 1
ATOM 1378 N N . GLY A 1 174 ? -3.462 13.381 -13.221 1.00 71.06 174 GLY A N 1
ATOM 1379 C CA . GLY A 1 174 ? -2.893 14.612 -13.742 1.00 71.06 174 GLY A CA 1
ATOM 1380 C C . GLY A 1 174 ? -3.831 15.320 -14.714 1.00 71.06 174 GLY A C 1
ATOM 1381 O O . GLY A 1 174 ? -3.989 14.936 -15.870 1.00 71.06 174 GLY A O 1
ATOM 1382 N N . GLY A 1 175 ? -4.426 16.404 -14.233 1.00 62.12 175 GLY A N 1
ATOM 1383 C CA . GLY A 1 175 ? -5.225 17.353 -14.998 1.00 62.12 175 GLY A CA 1
ATOM 1384 C C . GLY A 1 175 ? -5.487 18.584 -14.135 1.00 62.12 175 GLY A C 1
ATOM 1385 O O . GLY A 1 175 ? -5.579 18.472 -12.914 1.00 62.12 175 GLY A O 1
ATOM 1386 N N . GLU A 1 176 ? -5.566 19.772 -14.738 1.00 56.56 176 GLU A N 1
ATOM 1387 C CA . GLU A 1 176 ? -6.037 20.955 -14.014 1.00 56.56 176 GLU A CA 1
ATOM 1388 C C . GLU A 1 176 ? -7.434 20.665 -13.454 1.00 56.56 176 GLU A C 1
ATOM 1390 O O . GLU A 1 176 ? -8.370 20.394 -14.212 1.00 56.56 176 GLU A O 1
ATOM 1395 N N . PHE A 1 177 ? -7.584 20.737 -12.128 1.00 52.28 177 PHE A N 1
ATOM 1396 C CA . PHE A 1 177 ? -8.888 20.794 -11.479 1.00 52.28 177 PHE A CA 1
ATOM 1397 C C . PHE A 1 177 ? -9.606 22.057 -11.973 1.00 52.28 177 PHE A C 1
ATOM 1399 O O . PHE A 1 177 ? -9.468 23.140 -11.406 1.00 52.28 177 PHE A O 1
ATOM 1406 N N . LYS A 1 178 ? -10.383 21.943 -13.055 1.00 47.72 178 LYS A N 1
ATOM 1407 C CA . LYS A 1 178 ? -11.388 22.954 -13.375 1.00 47.72 178 LYS A CA 1
ATOM 1408 C C . LYS A 1 178 ? -12.427 22.884 -12.267 1.00 47.72 178 LYS A C 1
ATOM 1410 O O . LYS A 1 178 ? -13.182 21.921 -12.178 1.00 47.72 178 LYS A O 1
ATOM 1415 N N . ASN A 1 179 ? -12.407 23.896 -11.404 1.00 41.88 179 ASN A N 1
ATOM 1416 C CA . ASN A 1 179 ? -13.378 24.124 -10.343 1.00 41.88 179 ASN A CA 1
ATOM 1417 C C . ASN A 1 179 ? -14.795 24.180 -10.929 1.00 41.88 179 ASN A C 1
ATOM 1419 O O . ASN A 1 179 ? -15.317 25.257 -11.219 1.00 41.88 179 ASN A O 1
ATOM 1423 N N . ASN A 1 180 ? -15.444 23.029 -11.078 1.00 43.72 180 ASN A N 1
ATOM 1424 C CA . ASN A 1 180 ? -16.882 22.986 -11.260 1.00 43.72 180 ASN A CA 1
ATOM 1425 C C . ASN A 1 180 ? -17.499 23.260 -9.894 1.00 43.72 180 ASN A C 1
ATOM 1427 O O . ASN A 1 180 ? -17.705 22.369 -9.074 1.00 43.72 180 ASN A O 1
ATOM 1431 N N . LYS A 1 181 ? -17.726 24.552 -9.656 1.00 42.19 181 LYS A N 1
ATOM 1432 C CA . LYS A 1 181 ? -18.566 25.088 -8.595 1.00 42.19 181 LYS A CA 1
ATOM 1433 C C . LYS A 1 181 ? -19.894 24.329 -8.623 1.00 42.19 181 LYS A C 1
ATOM 1435 O O . LYS A 1 181 ? -20.713 24.559 -9.510 1.00 42.19 181 LYS A O 1
ATOM 1440 N N . LEU A 1 182 ? -20.072 23.411 -7.673 1.00 45.69 182 LEU A N 1
ATOM 1441 C CA . LEU A 1 182 ? -21.361 22.804 -7.360 1.00 45.69 182 LEU A CA 1
ATOM 1442 C C . LEU A 1 182 ? -22.337 23.950 -7.081 1.00 45.69 182 LEU A C 1
ATOM 1444 O O . LEU A 1 182 ? -22.155 24.728 -6.143 1.00 45.69 182 LEU A O 1
ATOM 1448 N N . ARG A 1 183 ? -23.317 24.110 -7.968 1.00 39.69 183 ARG A N 1
ATOM 1449 C CA . ARG A 1 183 ? -24.486 24.948 -7.729 1.00 39.69 183 ARG A CA 1
ATOM 1450 C C . ARG A 1 183 ? -25.417 24.097 -6.864 1.00 39.69 183 ARG A C 1
ATOM 1452 O O . ARG A 1 183 ? -25.756 22.993 -7.286 1.00 39.69 183 ARG A O 1
ATOM 1459 N N . SER A 1 184 ? -25.688 24.589 -5.652 1.00 46.41 184 SER A N 1
ATOM 1460 C CA . SER A 1 184 ? -26.697 24.065 -4.721 1.00 46.41 184 SER A CA 1
ATOM 1461 C C . SER A 1 184 ? -28.040 23.815 -5.386 1.00 46.41 184 SER A C 1
ATOM 1463 O O . SER A 1 184 ? -28.369 24.571 -6.332 1.00 46.41 184 SER A O 1
#